Protein AF-A0A388L917-F1 (afdb_monomer)

Structure (mmCIF, N/CA/C/O backbone):
data_AF-A0A388L917-F1
#
_entry.id   AF-A0A388L917-F1
#
loop_
_atom_site.group_PDB
_atom_site.id
_atom_site.type_symbol
_atom_site.label_atom_id
_atom_site.label_alt_id
_atom_site.label_comp_id
_atom_site.label_asym_id
_atom_site.label_entity_id
_atom_site.label_seq_id
_atom_site.pdbx_PDB_ins_code
_atom_site.Cartn_x
_atom_site.Cartn_y
_atom_site.Cartn_z
_atom_site.occupancy
_atom_site.B_iso_or_equiv
_atom_site.auth_seq_id
_atom_site.auth_comp_id
_atom_site.auth_asym_id
_atom_site.auth_atom_id
_atom_site.pdbx_PDB_model_num
ATOM 1 N N . MET A 1 1 ? -6.551 47.423 39.377 1.00 44.72 1 MET A N 1
ATOM 2 C CA . MET A 1 1 ? -6.132 46.007 39.314 1.00 44.72 1 MET A CA 1
ATOM 3 C C . MET A 1 1 ? -6.059 45.593 37.849 1.00 44.72 1 MET A C 1
ATOM 5 O O . MET A 1 1 ? -7.082 45.248 37.281 1.00 44.72 1 MET A O 1
ATOM 9 N N . TYR A 1 2 ? -4.888 45.699 37.216 1.00 40.97 2 TYR A N 1
ATOM 10 C CA . TYR A 1 2 ? -4.678 45.216 35.847 1.00 40.97 2 TYR A CA 1
ATOM 11 C C . TYR A 1 2 ? -3.764 43.993 35.900 1.00 40.97 2 TYR A C 1
ATOM 13 O O . TYR A 1 2 ? -2.618 44.086 36.339 1.00 40.97 2 TYR A O 1
ATOM 21 N N . ASN A 1 3 ? -4.303 42.843 35.495 1.00 50.12 3 ASN A N 1
ATOM 22 C CA . ASN A 1 3 ? -3.578 41.581 35.400 1.00 50.12 3 ASN A CA 1
ATOM 23 C C . ASN A 1 3 ? -2.553 41.658 34.264 1.00 50.12 3 ASN A C 1
ATOM 25 O O . ASN A 1 3 ? -2.882 41.503 33.090 1.00 50.12 3 ASN A O 1
ATOM 29 N N . ARG A 1 4 ? -1.297 41.884 34.649 1.00 49.94 4 ARG A N 1
ATOM 30 C CA . ARG A 1 4 ? -0.101 41.775 33.814 1.00 49.94 4 ARG A CA 1
ATOM 31 C C . ARG A 1 4 ? 0.149 40.286 33.527 1.00 49.94 4 ARG A C 1
ATOM 33 O O . ARG A 1 4 ? 0.850 39.616 34.281 1.00 49.94 4 ARG A O 1
ATOM 40 N N . ARG A 1 5 ? -0.492 39.746 32.484 1.00 50.41 5 ARG A N 1
ATOM 41 C CA . ARG A 1 5 ? -0.212 38.393 31.981 1.00 50.41 5 ARG A CA 1
ATOM 42 C C . ARG A 1 5 ? 1.158 38.386 31.306 1.00 50.41 5 ARG A C 1
ATOM 44 O O . ARG A 1 5 ? 1.437 39.167 30.407 1.00 50.41 5 ARG A O 1
ATOM 51 N N . SER A 1 6 ? 2.005 37.528 31.854 1.00 53.34 6 SER A N 1
ATOM 52 C CA . SER A 1 6 ? 3.371 37.236 31.456 1.00 53.34 6 SER A CA 1
ATOM 53 C C . SER A 1 6 ? 3.366 36.444 30.148 1.00 53.34 6 SER A C 1
ATOM 55 O O . SER A 1 6 ? 3.161 35.232 30.170 1.00 53.34 6 SER A O 1
ATOM 57 N N . ASP A 1 7 ? 3.599 37.121 29.025 1.00 51.09 7 ASP A N 1
ATOM 58 C CA . ASP A 1 7 ? 3.909 36.490 27.741 1.00 51.09 7 ASP A CA 1
ATOM 59 C C . ASP A 1 7 ? 5.358 35.991 27.771 1.00 51.09 7 ASP A C 1
ATOM 61 O O . ASP A 1 7 ? 6.300 36.672 27.357 1.00 51.09 7 ASP A O 1
ATOM 65 N N . TYR A 1 8 ? 5.546 34.786 28.310 1.00 48.41 8 TYR A N 1
ATOM 66 C CA . TYR A 1 8 ? 6.802 34.053 28.2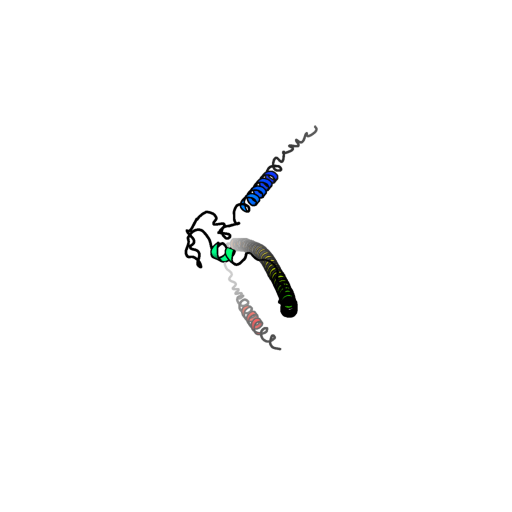01 1.00 48.41 8 TYR A CA 1
ATOM 67 C C . TYR A 1 8 ? 6.937 33.554 26.757 1.00 48.41 8 TYR A C 1
ATOM 69 O O . TYR A 1 8 ? 6.508 32.463 26.388 1.00 48.41 8 TYR A O 1
ATOM 77 N N . ARG A 1 9 ? 7.483 34.435 25.920 1.00 50.44 9 ARG A N 1
ATOM 78 C CA . ARG A 1 9 ? 7.854 34.210 24.525 1.00 50.44 9 ARG A CA 1
ATOM 79 C C . ARG A 1 9 ? 9.011 33.202 24.498 1.00 50.44 9 ARG A C 1
ATOM 81 O O . ARG A 1 9 ? 10.176 33.579 24.590 1.00 50.44 9 ARG A O 1
ATOM 88 N N . GLY A 1 10 ? 8.668 31.915 24.472 1.00 48.03 10 GLY A N 1
ATOM 89 C CA . GLY A 1 10 ? 9.613 30.813 24.322 1.00 48.03 10 GLY A CA 1
ATOM 90 C C . GLY A 1 10 ? 10.341 30.933 22.989 1.00 48.03 10 GLY A C 1
ATOM 91 O O . GLY A 1 10 ? 9.720 30.919 21.930 1.00 48.03 10 GLY A O 1
ATOM 92 N N . TYR A 1 11 ? 11.656 31.102 23.052 1.00 52.69 11 TYR A N 1
ATOM 93 C CA . TYR A 1 11 ? 12.523 31.089 21.887 1.00 52.69 11 TYR A CA 1
ATOM 94 C C . TYR A 1 11 ? 12.553 29.668 21.317 1.00 52.69 11 TYR A C 1
ATOM 96 O O . TYR A 1 11 ? 13.092 28.752 21.934 1.00 52.69 11 TYR A O 1
ATOM 104 N N . GLU A 1 12 ? 11.970 29.495 20.135 1.00 46.72 12 GLU A N 1
ATOM 105 C CA . GLU A 1 12 ? 12.119 28.319 19.280 1.00 46.72 12 GLU A CA 1
ATOM 106 C C . GLU A 1 12 ? 13.569 28.247 18.768 1.00 46.72 12 GLU A C 1
ATOM 108 O O . GLU A 1 12 ? 13.896 28.637 17.648 1.00 46.72 12 GLU A O 1
ATOM 113 N N . THR A 1 13 ? 14.485 27.766 19.606 1.00 53.22 13 THR A N 1
ATOM 114 C CA . THR A 1 13 ? 15.897 27.524 19.263 1.00 53.22 13 THR A CA 1
ATOM 115 C C . THR A 1 13 ? 16.087 26.216 18.483 1.00 53.22 13 THR A C 1
ATOM 117 O O . THR A 1 13 ? 16.979 25.436 18.798 1.00 53.22 13 THR A O 1
ATOM 120 N N . GLY A 1 14 ? 15.242 25.942 17.483 1.00 52.44 14 GLY A N 1
ATO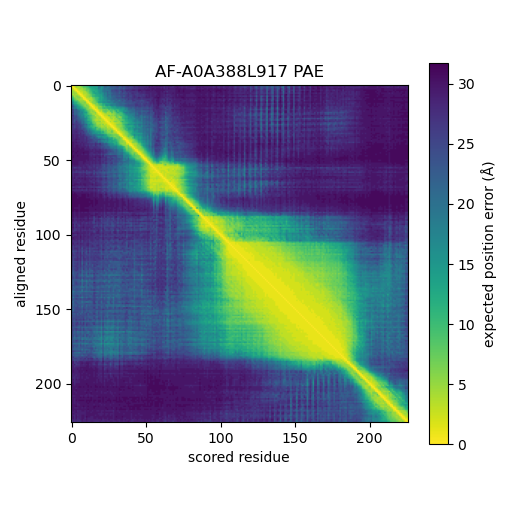M 121 C CA . GLY A 1 14 ? 15.209 24.646 16.786 1.00 52.44 14 GLY A CA 1
ATOM 122 C C . GLY A 1 14 ? 15.337 24.681 15.260 1.00 52.44 14 GLY A C 1
ATOM 123 O O . GLY A 1 14 ? 15.078 23.669 14.628 1.00 52.44 14 GLY A O 1
ATOM 124 N N . GLY A 1 15 ? 15.676 25.819 14.641 1.00 49.03 15 GLY A N 1
ATOM 125 C CA . GLY A 1 15 ? 15.498 25.990 13.185 1.00 49.03 15 GLY A CA 1
ATOM 126 C C . GLY A 1 15 ? 16.754 26.043 12.307 1.00 49.03 15 GLY A C 1
ATOM 127 O O . GLY A 1 15 ? 16.624 26.065 11.084 1.00 49.03 15 GLY A O 1
ATOM 128 N N . TRP A 1 16 ? 17.960 26.109 12.880 1.00 47.12 16 TRP A N 1
ATOM 129 C CA . TRP A 1 16 ? 19.173 26.435 12.106 1.00 47.12 16 TRP A CA 1
ATOM 130 C C . TRP A 1 16 ? 20.186 25.290 11.950 1.00 47.12 16 TRP A C 1
ATOM 132 O O . TRP A 1 16 ? 21.075 25.411 11.105 1.00 47.12 16 TRP A O 1
ATOM 142 N N . ASP A 1 17 ? 20.037 24.175 12.676 1.00 53.47 17 ASP A N 1
ATOM 143 C CA . ASP A 1 17 ? 20.958 23.027 12.573 1.00 53.47 17 ASP A CA 1
ATOM 144 C C . ASP A 1 17 ? 20.574 22.025 11.469 1.00 53.47 17 ASP A C 1
ATOM 146 O O . ASP A 1 17 ? 21.442 21.577 10.722 1.00 53.47 17 ASP A O 1
ATOM 150 N N . GLU A 1 18 ? 19.286 21.775 11.212 1.00 49.66 18 GLU A N 1
ATOM 151 C CA . GLU A 1 18 ? 18.883 20.792 10.184 1.00 49.66 18 GLU A CA 1
ATOM 152 C C . GLU A 1 18 ? 19.297 21.186 8.755 1.00 49.66 18 GLU A C 1
ATOM 154 O O . GLU A 1 18 ? 19.577 20.336 7.904 1.00 49.66 18 GLU A O 1
ATOM 159 N N . ARG A 1 19 ? 19.365 22.492 8.463 1.00 55.38 19 ARG A N 1
ATOM 160 C CA . ARG A 1 19 ? 19.814 22.983 7.151 1.00 55.38 19 ARG A CA 1
ATOM 161 C C . ARG A 1 19 ? 21.334 22.831 6.983 1.00 55.38 19 ARG A C 1
ATOM 163 O O . ARG A 1 19 ? 21.809 22.718 5.853 1.00 55.38 19 ARG A O 1
ATOM 170 N N . ARG A 1 20 ? 22.092 22.805 8.086 1.00 57.47 20 ARG A N 1
ATOM 171 C CA . ARG A 1 20 ? 23.546 22.601 8.093 1.00 57.47 20 ARG A CA 1
ATOM 172 C C . ARG A 1 20 ? 23.903 21.123 7.928 1.00 57.47 20 ARG A C 1
ATOM 174 O O . ARG A 1 20 ? 24.842 20.828 7.188 1.00 57.47 20 ARG A O 1
ATOM 181 N N . ASP A 1 21 ? 23.130 20.221 8.524 1.00 56.25 21 ASP A N 1
ATOM 182 C CA . ASP A 1 21 ? 23.372 18.780 8.408 1.00 56.25 21 ASP A CA 1
ATOM 183 C C . ASP A 1 21 ? 23.047 18.241 7.006 1.00 56.25 21 ASP A C 1
ATOM 185 O O . ASP A 1 21 ? 23.878 17.541 6.423 1.00 56.25 21 ASP A O 1
ATOM 189 N N . ARG A 1 22 ? 21.959 18.701 6.365 1.00 58.50 22 ARG A N 1
ATOM 190 C CA . ARG A 1 22 ? 21.661 18.347 4.956 1.00 58.50 22 ARG A CA 1
ATOM 191 C C . ARG A 1 22 ? 22.770 18.743 3.977 1.00 58.50 22 ARG A C 1
ATOM 193 O O . ARG A 1 22 ? 23.082 17.995 3.058 1.00 58.50 22 ARG A O 1
ATOM 200 N N . ALA A 1 23 ? 23.391 19.908 4.168 1.00 59.53 23 ALA A N 1
ATOM 201 C CA . ALA A 1 23 ? 24.488 20.362 3.308 1.00 59.53 23 ALA A CA 1
ATOM 202 C C . ALA A 1 23 ? 25.792 19.571 3.535 1.00 59.53 23 ALA A C 1
ATOM 204 O O . ALA A 1 23 ? 26.668 19.546 2.666 1.00 59.53 23 ALA A O 1
ATOM 205 N N . ARG A 1 24 ? 25.946 18.947 4.711 1.00 58.88 24 ARG A N 1
ATOM 206 C CA . ARG A 1 24 ? 27.105 18.118 5.052 1.00 58.88 24 ARG A CA 1
ATOM 207 C C . ARG A 1 24 ? 26.981 16.712 4.467 1.00 58.88 24 ARG A C 1
ATOM 209 O O . ARG A 1 24 ? 27.994 16.175 4.022 1.00 58.88 24 ARG A O 1
ATOM 216 N N . GLU A 1 25 ? 25.769 16.164 4.421 1.00 56.94 25 GLU A N 1
ATOM 217 C CA . GLU A 1 25 ? 25.470 14.884 3.765 1.00 56.94 25 GLU A CA 1
ATOM 218 C C . GLU A 1 25 ? 25.574 14.991 2.235 1.00 56.94 25 GLU A C 1
ATOM 220 O O . GLU A 1 25 ? 26.313 14.216 1.635 1.00 56.94 25 GLU A O 1
ATOM 225 N N . ASP A 1 26 ? 25.024 16.048 1.621 1.00 57.78 26 ASP A N 1
ATOM 226 C CA . ASP A 1 26 ? 25.105 16.274 0.161 1.00 57.78 26 ASP A CA 1
ATOM 227 C C . ASP A 1 26 ? 26.561 16.420 -0.350 1.00 57.78 26 ASP A C 1
ATOM 229 O O . ASP A 1 26 ? 26.895 16.062 -1.480 1.00 57.78 26 ASP A O 1
ATOM 233 N N . ARG A 1 27 ? 27.489 16.899 0.500 1.00 58.09 27 ARG A N 1
ATOM 234 C CA . ARG A 1 27 ? 28.936 16.907 0.188 1.00 58.09 27 ARG A CA 1
ATOM 235 C C . ARG A 1 27 ? 29.616 15.552 0.364 1.00 58.09 27 ARG A C 1
ATOM 237 O O . ARG A 1 27 ? 30.660 15.336 -0.253 1.00 58.09 27 ARG A O 1
ATOM 244 N N . ARG A 1 28 ? 29.113 14.692 1.251 1.00 59.56 28 ARG A N 1
ATOM 245 C CA . ARG A 1 28 ? 29.709 13.377 1.514 1.00 59.56 28 ARG A CA 1
ATOM 246 C C . ARG A 1 28 ? 29.404 12.419 0.364 1.00 59.56 28 ARG A C 1
ATOM 248 O O . ARG A 1 28 ? 30.318 11.713 -0.051 1.00 59.56 28 ARG A O 1
ATOM 255 N N . ASP A 1 29 ? 28.209 12.511 -0.214 1.00 57.28 29 ASP A N 1
ATOM 256 C CA . ASP A 1 29 ? 27.811 11.682 -1.355 1.00 57.28 29 ASP A CA 1
ATOM 257 C C . ASP A 1 29 ? 28.546 12.078 -2.644 1.00 57.28 29 ASP A C 1
ATOM 259 O O . ASP A 1 29 ? 29.068 11.211 -3.339 1.00 57.28 29 ASP A O 1
ATOM 263 N N . ARG A 1 30 ? 28.767 13.378 -2.907 1.00 56.72 30 ARG A N 1
ATOM 264 C CA . ARG A 1 30 ? 29.568 13.800 -4.080 1.00 56.72 30 ARG A CA 1
ATOM 265 C C . ARG A 1 30 ? 31.038 13.374 -4.038 1.00 56.72 30 ARG A C 1
ATOM 267 O O . ARG A 1 30 ? 31.662 13.274 -5.084 1.00 56.72 30 ARG A O 1
ATOM 274 N N . ARG A 1 31 ? 31.617 13.134 -2.855 1.00 53.81 31 ARG A N 1
ATOM 275 C CA . ARG A 1 31 ? 33.012 12.661 -2.736 1.00 53.81 31 ARG A CA 1
ATOM 276 C C . ARG A 1 31 ? 33.164 11.146 -2.868 1.00 53.81 31 ARG A C 1
ATOM 278 O O . ARG A 1 31 ? 34.299 10.684 -2.962 1.00 53.81 31 ARG A O 1
ATOM 285 N N . GLY A 1 32 ? 32.067 10.389 -2.833 1.00 54.50 32 GLY A N 1
ATOM 286 C CA . GLY A 1 32 ? 32.089 8.931 -2.951 1.00 54.50 32 GLY A CA 1
ATOM 287 C C . GLY A 1 32 ? 32.271 8.435 -4.387 1.00 54.50 32 GLY A C 1
ATOM 288 O O . GLY A 1 32 ? 32.936 7.422 -4.583 1.00 54.50 32 GLY A O 1
ATOM 289 N N . ASP A 1 33 ? 31.751 9.170 -5.373 1.00 51.81 33 ASP A N 1
ATOM 290 C CA . ASP A 1 33 ? 31.689 8.711 -6.770 1.00 51.81 33 ASP A CA 1
ATOM 291 C C . ASP A 1 33 ? 32.954 8.995 -7.600 1.00 51.81 33 ASP A C 1
ATOM 293 O O . ASP A 1 33 ? 33.256 8.267 -8.537 1.00 51.81 33 ASP A O 1
ATOM 297 N N . GLU A 1 34 ? 33.776 9.989 -7.248 1.00 50.47 34 GLU A N 1
ATOM 298 C CA . GLU A 1 34 ? 34.970 10.317 -8.054 1.00 50.47 34 GLU A CA 1
ATOM 299 C C . GLU A 1 34 ? 36.178 9.391 -7.795 1.00 50.47 34 GLU A C 1
ATOM 301 O O . GLU A 1 34 ? 37.199 9.501 -8.473 1.00 50.47 34 GLU A O 1
ATOM 306 N N . ARG A 1 35 ? 36.106 8.471 -6.816 1.00 50.78 35 ARG A N 1
ATOM 307 C CA . ARG A 1 35 ? 37.236 7.588 -6.442 1.00 50.78 35 ARG A CA 1
ATOM 308 C C . ARG A 1 35 ? 37.103 6.141 -6.924 1.00 50.78 35 ARG A C 1
ATOM 310 O O . ARG A 1 35 ? 37.992 5.336 -6.653 1.00 50.78 35 ARG A O 1
ATOM 317 N N . MET A 1 36 ? 36.030 5.788 -7.622 1.00 53.19 36 MET A N 1
ATOM 318 C CA . MET A 1 36 ? 35.794 4.418 -8.079 1.00 53.19 36 MET A CA 1
ATOM 319 C C . MET A 1 36 ? 35.413 4.407 -9.558 1.00 53.19 36 MET A C 1
ATOM 321 O O . MET A 1 36 ? 34.253 4.574 -9.909 1.00 53.19 36 MET A O 1
ATOM 325 N N . GLY A 1 37 ? 36.404 4.128 -10.408 1.00 51.62 37 GLY A N 1
ATOM 326 C CA . GLY A 1 37 ? 36.148 3.486 -11.697 1.00 51.62 37 GLY A CA 1
ATOM 327 C C . GLY A 1 37 ? 36.524 4.282 -12.938 1.00 51.62 37 GLY A C 1
ATOM 328 O O . GLY A 1 37 ? 35.654 4.5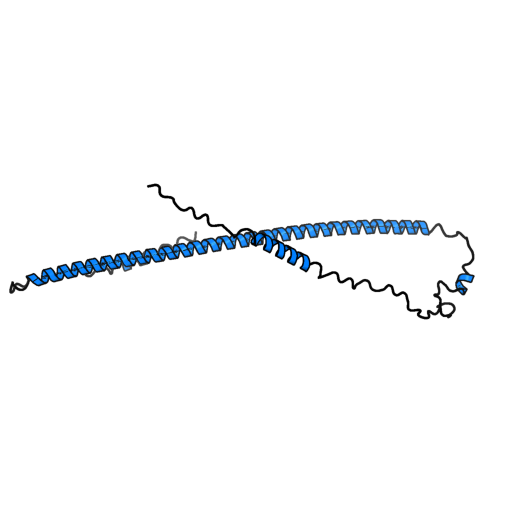73 -13.743 1.00 51.62 37 GLY A O 1
ATOM 329 N N . TRP A 1 38 ? 37.820 4.516 -13.148 1.00 42.16 38 TRP A N 1
ATOM 330 C CA . TRP A 1 38 ? 38.431 4.476 -14.483 1.00 42.16 38 TRP A CA 1
ATOM 331 C C . TRP A 1 38 ? 39.743 3.697 -14.356 1.00 42.16 38 TRP A C 1
ATOM 333 O O . TRP A 1 38 ? 40.802 4.246 -14.061 1.00 42.16 38 TRP A O 1
ATOM 343 N N . SER A 1 39 ? 39.632 2.373 -14.474 1.00 46.47 39 SER A N 1
ATOM 344 C CA . SER A 1 39 ? 40.773 1.500 -14.738 1.00 46.47 39 SER A CA 1
ATOM 345 C C . SER A 1 39 ? 41.233 1.767 -16.169 1.00 46.47 39 SER A C 1
ATOM 347 O O . SER A 1 39 ? 40.643 1.265 -17.118 1.00 46.47 39 SER A O 1
ATOM 349 N N . ASP A 1 40 ? 42.270 2.589 -16.294 1.00 47.72 40 ASP A N 1
ATOM 350 C CA . ASP A 1 40 ? 42.969 2.939 -17.538 1.00 47.72 40 ASP A CA 1
ATOM 351 C C . ASP A 1 40 ? 44.022 1.867 -17.926 1.00 47.72 40 ASP A C 1
ATOM 353 O O . ASP A 1 40 ? 44.969 2.125 -18.662 1.00 47.72 40 ASP A O 1
ATOM 357 N N . ASP A 1 41 ? 43.882 0.629 -17.438 1.00 50.53 41 ASP A N 1
ATOM 358 C CA . ASP A 1 41 ? 44.863 -0.456 -17.615 1.00 50.53 41 ASP A CA 1
ATOM 359 C C . ASP A 1 41 ? 44.700 -1.248 -18.930 1.00 50.53 41 ASP A C 1
ATOM 361 O O . ASP A 1 41 ? 45.069 -2.419 -19.006 1.00 50.53 41 ASP A O 1
ATOM 365 N N . GLU A 1 42 ? 44.179 -0.632 -19.997 1.00 50.78 42 GLU A N 1
ATOM 366 C CA . GLU A 1 42 ? 43.972 -1.330 -21.279 1.00 50.78 42 GLU A CA 1
ATOM 367 C C . GLU A 1 42 ? 44.531 -0.612 -22.515 1.00 50.78 42 GLU A C 1
ATOM 369 O O . GLU A 1 42 ? 44.105 -0.858 -23.640 1.00 50.78 42 GLU A O 1
ATOM 374 N N . GLN A 1 43 ? 45.559 0.224 -22.338 1.00 58.75 43 GLN A N 1
ATOM 375 C CA . GLN A 1 43 ? 46.431 0.669 -23.436 1.00 58.75 43 GLN A CA 1
ATOM 376 C C . GLN A 1 43 ? 47.910 0.522 -23.064 1.00 58.75 43 GLN A C 1
ATOM 378 O O . GLN A 1 43 ? 48.685 1.475 -22.972 1.00 58.75 43 GLN A O 1
ATOM 383 N N . GLY A 1 44 ? 48.325 -0.729 -22.876 1.00 47.19 44 GLY A N 1
ATOM 384 C CA . GLY A 1 44 ? 49.735 -1.086 -22.880 1.00 47.19 44 GLY A CA 1
ATOM 385 C C . GLY A 1 44 ? 50.396 -0.763 -24.226 1.00 47.19 44 GLY A C 1
ATOM 386 O O . GLY A 1 44 ? 49.874 -1.101 -25.286 1.00 47.19 44 GLY A O 1
ATOM 387 N N . GLY A 1 45 ? 51.608 -0.195 -24.174 1.00 50.53 45 GLY A N 1
ATOM 388 C CA . GLY A 1 45 ? 52.625 -0.553 -25.167 1.00 50.53 45 GLY A CA 1
ATOM 389 C C . GLY A 1 45 ? 53.344 0.547 -25.950 1.00 50.53 45 GLY A C 1
ATOM 390 O O . GLY A 1 45 ? 53.730 0.285 -27.085 1.00 50.53 45 GLY A O 1
ATOM 391 N N . ARG A 1 46 ? 53.661 1.720 -25.381 1.00 48.81 46 ARG A N 1
ATOM 392 C CA . ARG A 1 46 ? 54.793 2.524 -25.908 1.00 48.81 46 ARG A CA 1
ATOM 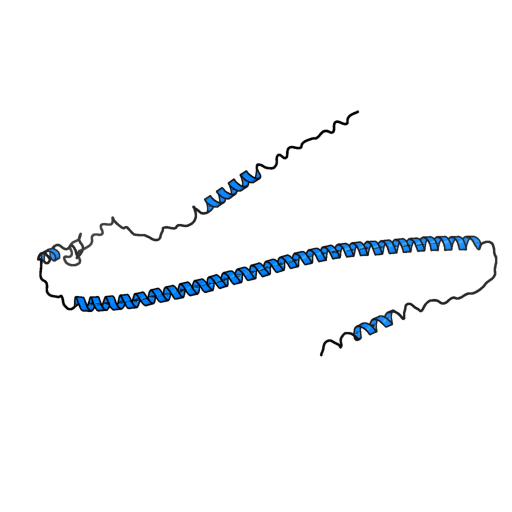393 C C . ARG A 1 46 ? 56.119 1.928 -25.437 1.00 48.81 46 ARG A C 1
ATOM 395 O O . ARG A 1 46 ? 56.779 2.437 -24.539 1.00 48.81 46 ARG A O 1
ATOM 402 N N . ASN A 1 47 ? 56.489 0.809 -26.048 1.00 51.34 47 ASN A N 1
ATOM 403 C CA . ASN A 1 47 ? 57.756 0.125 -25.829 1.00 51.34 47 ASN A CA 1
ATOM 404 C C . ASN A 1 47 ? 58.864 0.796 -26.666 1.00 51.34 47 ASN A C 1
ATOM 406 O O . ASN A 1 47 ? 59.277 0.280 -27.701 1.00 51.34 47 ASN A O 1
ATOM 410 N N . HIS A 1 48 ? 59.327 1.971 -26.231 1.00 54.81 48 HIS A N 1
ATOM 411 C CA . HIS A 1 48 ? 60.597 2.547 -26.679 1.00 54.81 48 HIS A CA 1
ATOM 412 C C . HIS A 1 48 ? 61.661 2.271 -25.617 1.00 54.81 48 HIS A C 1
ATOM 414 O O . HIS A 1 48 ? 61.604 2.833 -24.528 1.00 54.81 48 HIS A O 1
ATOM 420 N N . GLY A 1 49 ? 62.646 1.429 -25.941 1.00 55.50 49 GLY A N 1
ATOM 421 C CA . GLY A 1 49 ? 63.878 1.356 -25.147 1.00 55.50 49 GLY A CA 1
ATOM 422 C C . GLY A 1 49 ? 64.606 0.016 -25.115 1.00 55.50 49 GLY A C 1
ATOM 423 O O . GLY A 1 49 ? 65.720 -0.047 -24.612 1.00 55.50 49 GLY A O 1
ATOM 424 N N . GLY A 1 50 ? 64.037 -1.060 -25.658 1.00 51.00 50 GLY A N 1
ATOM 425 C CA . GLY A 1 50 ? 64.758 -2.323 -25.806 1.00 51.00 50 GLY A CA 1
ATOM 426 C C . GLY A 1 50 ? 65.420 -2.403 -27.173 1.00 51.00 50 GLY A C 1
ATOM 427 O O . GLY A 1 50 ? 64.768 -2.845 -28.116 1.00 51.00 50 GLY A O 1
ATOM 428 N N . VAL A 1 51 ? 66.693 -2.012 -27.286 1.00 58.69 51 VAL A N 1
ATOM 429 C CA . VAL A 1 51 ? 67.543 -2.278 -28.463 1.00 58.69 51 VAL A CA 1
ATOM 430 C C . VAL A 1 51 ? 67.750 -3.791 -28.569 1.00 58.69 51 VAL A C 1
ATOM 432 O O . VAL A 1 51 ? 68.787 -4.342 -28.207 1.00 58.69 51 VAL A O 1
ATOM 435 N N . ARG A 1 52 ? 66.714 -4.506 -29.011 1.00 56.44 52 ARG A N 1
ATOM 436 C CA . ARG A 1 52 ? 66.843 -5.890 -29.448 1.00 56.44 52 ARG A CA 1
ATOM 437 C C . ARG A 1 52 ? 67.680 -5.811 -30.711 1.00 56.44 52 ARG A C 1
ATOM 439 O O . ARG A 1 52 ? 67.307 -5.105 -31.643 1.00 56.44 52 ARG A O 1
ATOM 446 N N . GLN A 1 53 ? 68.827 -6.475 -30.697 1.00 66.50 53 GLN A N 1
ATOM 447 C CA . GLN A 1 53 ? 69.741 -6.597 -31.829 1.00 66.50 53 GLN A CA 1
ATOM 448 C C . GLN A 1 53 ? 68.986 -7.266 -32.989 1.00 66.50 53 GLN A C 1
ATOM 450 O O . GLN A 1 53 ? 68.990 -8.486 -33.137 1.00 66.50 53 GLN A O 1
ATOM 455 N N . ILE A 1 54 ? 68.243 -6.471 -33.758 1.00 75.94 54 ILE A N 1
ATOM 456 C CA . ILE A 1 54 ? 67.470 -6.937 -34.901 1.00 75.94 54 ILE A CA 1
ATOM 457 C C . ILE A 1 54 ? 68.457 -7.203 -36.024 1.00 75.94 54 ILE A C 1
ATOM 459 O O . ILE A 1 54 ? 69.227 -6.326 -36.420 1.00 75.94 54 ILE A O 1
ATOM 463 N N . LYS A 1 55 ? 68.444 -8.449 -36.492 1.00 83.06 55 LYS A N 1
ATOM 464 C CA . LYS A 1 55 ? 69.221 -8.904 -37.636 1.00 83.06 55 LYS A CA 1
ATOM 465 C C . LYS A 1 55 ? 68.441 -8.582 -38.901 1.00 83.06 55 LYS A C 1
ATOM 467 O O . LYS A 1 55 ? 67.291 -8.999 -39.037 1.00 83.06 55 LYS A O 1
ATOM 472 N N . CYS A 1 56 ? 69.062 -7.881 -39.836 1.00 80.38 56 CYS A N 1
ATOM 473 C CA . CYS A 1 56 ? 68.483 -7.660 -41.145 1.00 80.38 56 CYS A CA 1
ATOM 474 C C . CYS A 1 56 ? 68.279 -9.007 -41.849 1.00 80.38 56 CYS A C 1
ATOM 476 O O . CYS A 1 56 ? 69.217 -9.787 -42.012 1.00 80.38 56 CYS A O 1
ATOM 478 N N . TYR A 1 57 ? 67.052 -9.274 -42.292 1.00 82.94 57 TYR A N 1
ATOM 479 C CA . TYR A 1 57 ? 66.693 -10.533 -42.952 1.00 82.94 57 TYR A CA 1
ATOM 480 C C . TYR A 1 57 ? 67.295 -10.694 -44.355 1.00 82.94 57 TYR A C 1
ATOM 482 O O . TYR A 1 57 ? 67.169 -11.763 -44.942 1.00 82.94 57 TYR A O 1
ATOM 490 N N . GLU A 1 58 ? 67.935 -9.654 -44.897 1.00 80.94 58 GLU A N 1
ATOM 491 C CA . GLU A 1 58 ? 68.471 -9.660 -46.260 1.00 80.94 58 GLU A CA 1
ATOM 492 C C . GLU A 1 58 ? 70.001 -9.696 -46.316 1.00 80.94 58 GLU A C 1
ATOM 494 O O . GLU A 1 58 ? 70.560 -10.474 -47.084 1.00 80.94 58 GLU A O 1
ATOM 499 N N . CYS A 1 59 ? 70.699 -8.918 -45.482 1.00 82.94 59 CYS A N 1
ATOM 500 C CA . CYS A 1 59 ? 72.166 -8.973 -45.402 1.00 82.94 59 CYS A CA 1
ATOM 501 C C . CYS A 1 59 ? 72.693 -9.759 -44.194 1.00 82.94 59 CYS A C 1
ATOM 503 O O . CYS A 1 59 ? 73.856 -10.152 -44.190 1.00 82.94 59 CYS A O 1
ATOM 505 N N . GLY A 1 60 ? 71.859 -10.002 -43.178 1.00 83.56 60 GLY A N 1
ATOM 506 C CA . GLY A 1 60 ? 72.254 -10.706 -41.962 1.00 83.56 60 GLY A CA 1
ATOM 507 C C . GLY A 1 60 ? 73.052 -9.872 -40.952 1.00 83.56 60 GLY A C 1
ATOM 508 O O . GLY A 1 60 ? 73.521 -10.440 -39.969 1.00 83.56 60 GLY A O 1
ATOM 509 N N . GLU A 1 61 ? 73.219 -8.566 -41.150 1.00 81.31 61 GLU A N 1
ATOM 510 C CA . GLU A 1 61 ? 73.896 -7.680 -40.190 1.00 81.31 61 GLU A CA 1
ATOM 511 C C . GLU A 1 61 ? 72.927 -7.201 -39.099 1.00 81.31 61 GLU A C 1
ATOM 513 O O . GLU A 1 61 ? 71.717 -7.123 -39.318 1.00 81.31 61 GLU A O 1
ATOM 518 N N . PHE A 1 62 ? 73.441 -6.907 -37.903 1.00 81.62 62 PHE A N 1
ATOM 519 C CA . PHE A 1 62 ? 72.629 -6.465 -36.766 1.00 81.62 62 PHE A CA 1
ATOM 520 C C . PHE A 1 62 ? 72.564 -4.936 -36.696 1.00 81.62 62 PHE A C 1
ATOM 522 O O . PHE A 1 62 ? 73.560 -4.261 -36.940 1.00 81.62 62 PHE A O 1
ATOM 529 N N . GLY A 1 63 ? 71.400 -4.397 -36.328 1.00 81.88 63 GLY A N 1
ATOM 530 C CA . GLY A 1 63 ? 71.208 -2.966 -36.065 1.00 81.88 63 GLY A CA 1
ATOM 531 C C . GLY A 1 63 ? 70.246 -2.243 -37.009 1.00 81.88 63 GLY A C 1
ATOM 532 O O . GLY A 1 63 ? 69.953 -1.081 -36.760 1.00 81.88 63 GLY A O 1
ATOM 533 N N . HIS A 1 64 ? 69.720 -2.907 -38.044 1.00 80.56 64 HIS A N 1
ATOM 534 C CA . HIS A 1 64 ? 68.717 -2.342 -38.955 1.00 80.56 64 HIS A CA 1
ATOM 535 C C . HIS A 1 64 ? 67.719 -3.408 -39.439 1.00 80.56 64 HIS A C 1
ATOM 537 O O . HIS A 1 64 ? 68.035 -4.600 -39.505 1.00 80.56 64 HIS A O 1
ATOM 543 N N . TYR A 1 65 ? 66.502 -2.987 -39.790 1.00 81.81 65 TYR A N 1
ATOM 544 C CA . TYR A 1 65 ? 65.502 -3.849 -40.433 1.00 81.81 65 TYR A CA 1
ATOM 545 C C . TYR A 1 65 ? 65.734 -3.938 -41.948 1.00 81.81 65 TYR A C 1
ATOM 547 O O . TYR A 1 65 ? 66.436 -3.118 -42.532 1.00 81.81 65 TYR A O 1
ATOM 555 N N . LYS A 1 66 ? 65.090 -4.910 -42.612 1.00 78.69 66 LYS A N 1
ATOM 556 C CA . LYS A 1 66 ? 65.145 -5.086 -44.078 1.00 78.69 66 LYS A CA 1
ATOM 557 C C . LYS A 1 66 ? 64.879 -3.776 -44.839 1.00 78.69 66 LYS A C 1
ATOM 559 O O . LYS A 1 66 ? 65.563 -3.490 -45.809 1.00 78.69 66 LYS A O 1
ATOM 564 N N . SER A 1 67 ? 63.932 -2.964 -44.370 1.00 75.12 67 SER A N 1
ATOM 565 C CA . SER A 1 67 ? 63.560 -1.671 -44.966 1.00 75.12 67 SER A CA 1
ATOM 566 C C . SER A 1 67 ? 64.676 -0.625 -44.961 1.00 75.12 67 SER A C 1
ATOM 568 O O . SER A 1 67 ? 64.695 0.243 -45.825 1.00 75.12 67 SER A O 1
ATOM 570 N N . GLU A 1 68 ? 65.604 -0.716 -44.015 1.00 71.69 68 GLU A N 1
ATOM 571 C CA . GLU A 1 68 ? 66.713 0.226 -43.826 1.00 71.69 68 GLU A CA 1
ATOM 572 C C . GLU A 1 68 ? 68.053 -0.414 -44.210 1.00 71.69 68 GLU A C 1
ATOM 574 O O . GLU A 1 68 ? 69.122 0.050 -43.820 1.00 71.69 68 GLU A O 1
ATOM 579 N N . CYS A 1 69 ? 68.014 -1.522 -44.957 1.00 79.81 69 CYS A N 1
ATOM 580 C CA . CYS A 1 69 ? 69.224 -2.211 -45.355 1.00 79.81 69 CYS A CA 1
ATOM 581 C C . CYS A 1 69 ? 69.979 -1.396 -46.415 1.00 79.81 69 CYS A C 1
ATOM 583 O O . CYS A 1 69 ? 69.461 -1.203 -47.521 1.00 79.81 69 CYS A O 1
ATOM 585 N N . PRO A 1 70 ? 71.237 -0.996 -46.160 1.00 76.81 70 PRO A N 1
ATOM 586 C CA . PRO A 1 70 ? 72.005 -0.193 -47.109 1.00 76.81 70 PRO A CA 1
ATOM 587 C C . PRO A 1 70 ? 72.258 -0.932 -48.434 1.00 76.81 70 PRO A C 1
ATOM 589 O O . PRO A 1 70 ? 72.421 -0.300 -49.476 1.00 76.81 70 PRO A O 1
ATOM 592 N N . ARG A 1 71 ? 72.213 -2.276 -48.437 1.00 72.88 71 ARG A N 1
ATOM 593 C CA . ARG A 1 71 ? 72.300 -3.086 -49.668 1.00 72.88 71 ARG A CA 1
ATOM 594 C C . ARG A 1 71 ? 71.061 -2.990 -50.556 1.00 72.88 71 ARG A C 1
ATOM 596 O O . ARG A 1 71 ? 71.190 -3.078 -51.774 1.00 72.88 71 ARG A O 1
ATOM 603 N N . LEU A 1 72 ? 69.883 -2.804 -49.965 1.00 66.75 72 LEU A N 1
ATOM 604 C CA . LEU A 1 72 ? 68.644 -2.548 -50.700 1.00 66.75 72 LEU A CA 1
ATOM 605 C C . LEU A 1 72 ? 68.573 -1.091 -51.145 1.00 66.75 72 LEU A C 1
ATOM 607 O O . LEU A 1 72 ? 68.199 -0.803 -52.279 1.00 66.75 72 LEU A O 1
ATOM 611 N N . GLN A 1 73 ? 69.003 -0.174 -50.281 1.00 60.41 73 GLN A N 1
ATOM 612 C CA . GLN A 1 73 ? 68.979 1.254 -50.575 1.00 60.41 73 GLN A CA 1
ATOM 613 C C . GLN A 1 73 ? 69.946 1.630 -51.712 1.00 60.41 73 GLN A C 1
ATOM 615 O O . GLN A 1 73 ? 69.645 2.528 -52.492 1.00 60.41 73 GLN A O 1
ATOM 620 N N . GLY A 1 74 ? 71.023 0.857 -51.912 1.00 54.81 74 GLY A N 1
ATOM 621 C CA . GLY A 1 74 ? 71.899 0.950 -53.087 1.00 54.81 74 GLY A CA 1
ATOM 622 C C . GLY A 1 74 ? 71.270 0.525 -54.428 1.00 54.81 74 GLY A C 1
ATOM 623 O O . GLY A 1 74 ? 71.828 0.846 -55.473 1.00 54.81 74 GLY A O 1
ATOM 624 N N . ARG A 1 75 ? 70.112 -0.159 -54.437 1.00 53.72 75 ARG A N 1
ATOM 625 C CA . ARG A 1 75 ? 69.311 -0.419 -55.658 1.00 53.72 75 ARG A CA 1
ATOM 626 C C . ARG A 1 75 ? 68.134 0.537 -55.838 1.00 53.72 75 ARG A C 1
ATOM 628 O O . ARG A 1 75 ? 67.550 0.568 -56.915 1.00 53.72 75 ARG A O 1
ATOM 635 N N . ILE A 1 76 ? 67.772 1.284 -54.800 1.00 56.00 76 ILE A N 1
ATOM 636 C CA . ILE A 1 76 ? 66.572 2.136 -54.759 1.00 56.00 76 ILE A CA 1
ATOM 637 C C . ILE A 1 76 ? 67.004 3.615 -54.712 1.00 56.00 76 ILE A C 1
ATOM 639 O O . ILE A 1 76 ? 66.355 4.478 -54.135 1.00 56.00 76 ILE A O 1
ATOM 643 N N . GLY A 1 77 ? 68.150 3.914 -55.326 1.00 52.34 77 GLY A N 1
ATOM 644 C CA . GLY A 1 77 ? 68.596 5.262 -55.651 1.00 52.34 77 GLY A CA 1
ATOM 645 C C . GLY A 1 77 ? 68.481 5.475 -57.155 1.00 52.34 77 GLY A C 1
ATOM 646 O O . GLY A 1 77 ? 69.449 5.270 -57.878 1.00 52.34 77 GLY A O 1
ATOM 647 N N . GLY A 1 78 ? 67.299 5.840 -57.645 1.00 48.53 78 GLY A N 1
ATOM 648 C CA . GLY A 1 78 ? 67.095 6.104 -59.069 1.00 48.53 78 GLY A CA 1
ATOM 649 C C . GLY A 1 78 ? 65.642 6.431 -59.362 1.00 48.53 78 GLY A C 1
ATOM 650 O O . GLY A 1 78 ? 64.785 5.558 -59.303 1.00 48.53 78 GLY A O 1
ATOM 651 N N . GLY A 1 79 ? 65.364 7.709 -59.596 1.00 43.38 79 GLY A N 1
ATOM 652 C CA . GLY A 1 79 ? 64.014 8.222 -59.774 1.00 43.38 79 GLY A CA 1
ATOM 653 C C . GLY A 1 79 ? 63.310 7.767 -61.052 1.00 43.38 79 GLY A C 1
ATOM 654 O O . GLY A 1 79 ? 63.919 7.238 -61.972 1.00 43.38 79 GLY A O 1
ATOM 655 N N . GLY A 1 80 ? 62.013 8.082 -61.084 1.00 49.22 80 GLY A N 1
ATOM 656 C CA . GLY A 1 80 ? 61.258 8.437 -62.287 1.00 49.22 80 GLY A CA 1
ATOM 657 C C . GLY A 1 80 ? 61.097 7.362 -63.364 1.00 49.22 80 GLY A C 1
ATOM 658 O O . GLY A 1 80 ? 61.975 7.153 -64.190 1.00 49.22 80 GLY A O 1
ATOM 659 N N . GLY A 1 81 ? 59.897 6.790 -63.457 1.00 41.56 81 GLY A N 1
ATOM 660 C CA . GLY A 1 81 ? 59.501 5.992 -64.617 1.00 41.56 81 GLY A CA 1
ATOM 661 C C . GLY A 1 81 ? 58.042 5.574 -64.549 1.00 41.56 81 GLY A C 1
ATOM 662 O O . GLY A 1 81 ? 57.729 4.493 -64.064 1.00 41.56 81 GLY A O 1
ATOM 663 N N . GLY A 1 82 ? 57.145 6.445 -65.014 1.00 48.31 82 GLY A N 1
ATOM 664 C CA . GLY A 1 82 ? 55.744 6.106 -65.236 1.00 48.31 82 GLY A CA 1
ATOM 665 C C . GLY A 1 82 ? 55.603 4.954 -66.233 1.00 48.31 82 GLY A C 1
ATOM 666 O O . GLY A 1 82 ? 56.049 5.058 -67.370 1.00 48.31 82 GLY A O 1
ATOM 667 N N . SER A 1 83 ? 54.977 3.863 -65.796 1.00 45.28 83 SER A N 1
ATOM 668 C CA . SER A 1 83 ? 54.438 2.796 -66.646 1.00 45.28 83 SER A CA 1
ATOM 669 C C . SER A 1 83 ? 53.512 1.923 -65.788 1.00 45.28 83 SER A C 1
ATOM 671 O O . SER A 1 83 ? 53.977 1.041 -65.072 1.00 45.28 83 SER A O 1
ATOM 673 N N . GLY A 1 84 ? 52.207 2.226 -65.772 1.00 46.03 84 GLY A N 1
ATOM 674 C CA . GLY A 1 84 ? 51.226 1.450 -64.989 1.00 46.03 84 GLY A CA 1
ATOM 675 C C . GLY A 1 84 ? 49.834 2.067 -64.782 1.00 46.03 84 GLY A C 1
ATOM 676 O O . GLY A 1 84 ? 48.982 1.449 -64.150 1.00 46.03 84 GLY A O 1
ATOM 677 N N . VAL A 1 85 ? 49.557 3.263 -65.305 1.00 51.84 85 VAL A N 1
ATOM 678 C CA . VAL A 1 85 ? 48.245 3.925 -65.175 1.00 51.84 85 VAL A CA 1
ATOM 679 C C . VAL A 1 85 ? 47.259 3.457 -66.250 1.00 51.84 85 VAL A C 1
ATOM 681 O O . VAL A 1 85 ? 46.986 4.188 -67.191 1.00 51.84 85 VAL A O 1
ATOM 684 N N . THR A 1 86 ? 46.706 2.253 -66.084 1.00 52.53 86 THR A N 1
ATOM 685 C CA . THR A 1 86 ? 45.346 1.908 -66.569 1.00 52.53 86 THR A CA 1
ATOM 686 C C . THR A 1 86 ? 44.624 0.857 -65.713 1.00 52.53 86 THR A C 1
ATOM 688 O O . THR A 1 86 ? 43.407 0.788 -65.799 1.00 52.53 86 THR A O 1
ATOM 691 N N . LEU A 1 87 ? 45.301 0.104 -64.830 1.00 52.00 87 LEU A N 1
ATOM 692 C CA . LEU A 1 87 ? 44.629 -0.847 -63.918 1.00 52.00 87 LEU A CA 1
ATOM 693 C C . LEU A 1 87 ? 44.285 -0.263 -62.532 1.00 52.00 87 LEU A C 1
ATOM 695 O O . LEU A 1 87 ? 43.428 -0.805 -61.842 1.00 52.00 87 LEU A O 1
ATOM 699 N N . SER A 1 88 ? 44.892 0.855 -62.118 1.00 63.62 88 SER A N 1
ATOM 700 C CA . SER A 1 88 ? 44.596 1.483 -60.816 1.00 63.62 88 SER A CA 1
ATOM 701 C C . SER A 1 88 ? 43.217 2.141 -60.770 1.00 63.62 88 SER A C 1
ATOM 703 O O . SER A 1 88 ? 42.551 2.083 -59.745 1.00 63.62 88 SER A O 1
ATOM 705 N N . ARG A 1 89 ? 42.750 2.711 -61.888 1.00 64.19 89 ARG A N 1
ATOM 706 C CA . ARG A 1 89 ? 41.485 3.458 -61.919 1.00 64.19 89 ARG A CA 1
ATOM 707 C C . ARG A 1 89 ? 40.261 2.547 -61.807 1.00 64.19 89 ARG A C 1
ATOM 709 O O . ARG A 1 89 ? 39.360 2.866 -61.048 1.00 64.19 89 ARG A O 1
ATOM 716 N N . GLU A 1 90 ? 40.247 1.403 -62.490 1.00 62.31 90 GLU A N 1
ATOM 717 C CA . GLU A 1 90 ? 39.143 0.429 -62.403 1.00 62.31 90 GLU A CA 1
ATOM 718 C C . GLU A 1 90 ? 39.109 -0.293 -61.047 1.00 62.31 90 GLU A C 1
ATOM 720 O O . GLU A 1 90 ? 38.035 -0.615 -60.531 1.00 62.31 90 GLU A O 1
ATOM 725 N N . LEU A 1 91 ? 40.278 -0.512 -60.432 1.00 70.69 91 LEU A N 1
ATOM 726 C CA . LEU A 1 91 ? 40.370 -1.071 -59.084 1.00 70.69 91 LEU A CA 1
ATOM 727 C C . LEU A 1 91 ? 39.888 -0.060 -58.029 1.00 70.69 91 LEU A C 1
ATOM 729 O O . LEU A 1 91 ? 39.133 -0.432 -57.135 1.00 70.69 91 LEU A O 1
ATOM 733 N N . GLU A 1 92 ? 40.252 1.219 -58.159 1.00 66.25 92 GLU A N 1
ATOM 734 C CA . GLU A 1 92 ? 39.752 2.307 -57.304 1.00 66.25 92 GLU A CA 1
ATOM 735 C C . GLU A 1 92 ? 38.237 2.520 -57.468 1.00 66.25 92 GLU A C 1
ATOM 737 O O . GLU A 1 92 ? 37.527 2.690 -56.476 1.00 66.25 92 GLU A O 1
ATOM 742 N N . GLU A 1 93 ? 37.704 2.432 -58.691 1.00 71.12 93 GLU A N 1
ATOM 743 C CA . GLU A 1 93 ? 36.259 2.520 -58.945 1.00 71.12 93 GLU A CA 1
ATOM 744 C C . GLU A 1 93 ? 35.498 1.312 -58.374 1.00 71.12 93 GLU A C 1
ATOM 746 O O . GLU A 1 93 ? 34.411 1.467 -57.809 1.00 71.12 93 GLU A O 1
ATOM 751 N N . SER A 1 94 ? 36.093 0.116 -58.438 1.00 72.56 94 SER A N 1
ATOM 752 C CA . SER A 1 94 ? 35.531 -1.104 -57.847 1.00 72.56 94 SER A CA 1
ATOM 753 C C . SER A 1 94 ? 35.530 -1.054 -56.316 1.00 72.56 94 SER A C 1
ATOM 755 O O . SER A 1 94 ? 34.522 -1.388 -55.692 1.00 72.56 94 SER A O 1
ATOM 757 N N . LEU A 1 95 ? 36.616 -0.582 -55.698 1.00 70.00 95 LEU A N 1
ATOM 758 C CA . LEU A 1 95 ? 36.713 -0.431 -54.244 1.00 70.00 95 LEU A CA 1
ATOM 759 C C . LEU A 1 95 ? 35.782 0.675 -53.725 1.00 70.00 95 LEU A C 1
ATOM 761 O O . LEU A 1 95 ? 35.065 0.447 -52.753 1.00 70.00 95 LEU A O 1
ATOM 765 N N . SER A 1 96 ? 35.668 1.805 -54.431 1.00 71.69 96 SER A N 1
ATOM 766 C CA . SER A 1 96 ? 34.703 2.863 -54.092 1.00 71.69 96 SER A CA 1
ATOM 767 C C . SER A 1 96 ? 33.246 2.384 -54.188 1.00 71.69 96 SER A C 1
ATOM 769 O O . SER A 1 96 ? 32.398 2.773 -53.380 1.00 71.69 96 SER A O 1
ATOM 771 N N . SER A 1 97 ? 32.928 1.507 -55.149 1.00 71.44 97 SER A N 1
ATOM 772 C CA . SER A 1 97 ? 31.598 0.886 -55.257 1.00 71.44 97 SER A CA 1
ATOM 773 C C . SER A 1 97 ? 31.298 -0.076 -54.102 1.00 71.44 97 SER A C 1
ATOM 775 O O . SER A 1 97 ? 30.164 -0.120 -53.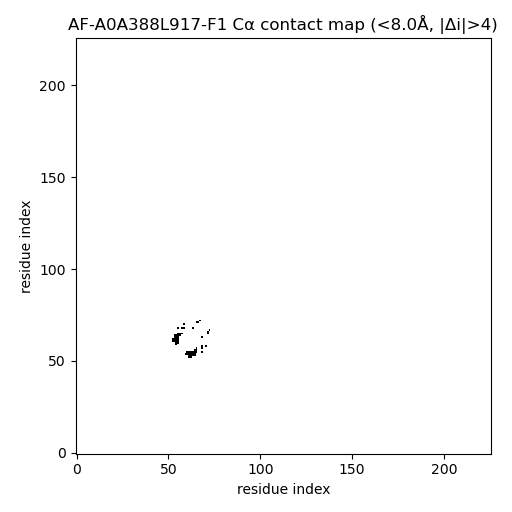616 1.00 71.44 97 SER A O 1
ATOM 777 N N . VAL A 1 98 ? 32.298 -0.832 -53.636 1.00 69.38 98 VAL A N 1
ATOM 778 C CA . VAL A 1 98 ? 32.160 -1.737 -52.483 1.00 69.38 98 VAL A CA 1
ATOM 779 C C . VAL A 1 98 ? 32.029 -0.951 -51.177 1.00 69.38 98 VAL A C 1
ATOM 781 O O . VAL A 1 98 ? 31.165 -1.286 -50.370 1.00 69.38 98 VAL A O 1
ATOM 784 N N . GLU A 1 99 ? 32.781 0.135 -50.990 1.00 62.56 99 GLU A N 1
ATOM 785 C CA . GLU A 1 99 ? 32.655 1.012 -49.815 1.00 62.56 99 GLU A CA 1
ATOM 786 C C . GLU A 1 99 ? 31.279 1.683 -49.735 1.00 62.56 99 GLU A C 1
ATOM 788 O O . GLU A 1 99 ? 30.653 1.685 -48.675 1.00 62.56 99 GLU A O 1
ATOM 793 N N . LYS A 1 100 ? 30.746 2.179 -50.861 1.00 62.44 100 LYS A N 1
ATOM 794 C CA . LYS A 1 100 ? 29.403 2.786 -50.904 1.00 62.44 100 LYS A CA 1
ATOM 795 C C . LYS A 1 100 ? 28.293 1.778 -50.620 1.00 62.44 100 LYS A C 1
ATOM 797 O O . LYS A 1 100 ? 27.317 2.120 -49.961 1.00 62.44 100 LYS A O 1
ATOM 802 N N . ARG A 1 101 ? 28.427 0.531 -51.082 1.00 61.12 101 ARG A N 1
ATOM 803 C CA . ARG A 1 101 ? 27.451 -0.529 -50.772 1.00 61.12 101 ARG A CA 1
ATOM 804 C C . ARG A 1 101 ? 27.599 -1.052 -49.340 1.00 61.12 101 ARG A C 1
ATOM 806 O O . ARG A 1 101 ? 26.588 -1.343 -48.712 1.00 61.12 101 ARG A O 1
ATOM 813 N N . GLY A 1 102 ? 28.819 -1.124 -48.806 1.00 61.47 102 GLY A N 1
ATOM 814 C CA . GLY A 1 102 ? 29.090 -1.519 -47.423 1.00 61.47 102 GLY A CA 1
ATOM 815 C C . GLY A 1 102 ? 28.566 -0.504 -46.405 1.00 61.47 102 GLY A C 1
ATOM 816 O O . GLY A 1 102 ? 27.860 -0.893 -45.478 1.00 61.47 102 GLY A O 1
ATOM 817 N N . GLY A 1 103 ? 28.821 0.792 -46.618 1.00 62.84 103 GLY A N 1
ATOM 818 C CA . GLY A 1 103 ? 28.368 1.870 -45.730 1.00 62.84 103 GLY A CA 1
ATOM 819 C C . GLY A 1 103 ? 26.845 1.956 -45.600 1.00 62.84 103 GLY A C 1
ATOM 820 O O . GLY A 1 103 ? 26.327 1.964 -44.488 1.00 62.84 103 GLY A O 1
ATOM 821 N N . VAL A 1 104 ? 26.116 1.870 -46.721 1.00 65.88 104 VAL A N 1
ATOM 822 C CA . VAL A 1 104 ? 24.638 1.901 -46.723 1.00 65.88 104 VAL A CA 1
ATOM 823 C C . VAL A 1 104 ? 24.035 0.763 -45.888 1.00 65.88 104 VAL A C 1
ATOM 825 O O . VAL A 1 104 ? 23.009 0.950 -45.240 1.00 65.88 104 VAL A O 1
ATOM 828 N N . THR A 1 105 ? 24.679 -0.408 -45.834 1.00 71.31 105 THR A N 1
ATOM 829 C CA . THR A 1 105 ? 24.202 -1.518 -44.988 1.00 71.31 105 THR A CA 1
ATOM 830 C C . THR A 1 105 ? 24.538 -1.355 -43.506 1.00 71.31 105 THR A C 1
ATOM 832 O O . THR A 1 105 ? 23.868 -1.958 -42.669 1.00 71.31 105 THR A O 1
ATOM 835 N N . VAL A 1 106 ? 25.561 -0.568 -43.160 1.00 81.56 106 VAL A N 1
ATOM 836 C CA . VAL A 1 106 ? 25.927 -0.284 -41.764 1.00 81.56 106 VAL A CA 1
ATOM 837 C C . VAL A 1 106 ? 24.969 0.743 -41.168 1.00 81.56 106 VAL A C 1
ATOM 839 O O . VAL A 1 106 ? 24.468 0.522 -40.067 1.00 81.56 106 VAL A O 1
ATOM 842 N N . ASP A 1 107 ? 24.643 1.800 -41.914 1.00 85.88 107 ASP A N 1
ATOM 843 C CA . ASP A 1 107 ? 23.700 2.828 -41.461 1.00 85.88 107 ASP A CA 1
ATOM 844 C C . ASP A 1 107 ? 22.290 2.249 -41.262 1.00 85.88 107 ASP A C 1
ATOM 846 O O . ASP A 1 107 ? 21.687 2.446 -40.209 1.00 85.88 107 ASP A O 1
ATOM 850 N N . GLN A 1 108 ? 21.813 1.414 -42.194 1.00 86.56 108 GLN A N 1
ATOM 851 C CA . GLN A 1 108 ? 20.524 0.717 -42.057 1.00 86.56 108 GLN A CA 1
ATOM 852 C C . GLN A 1 108 ? 20.466 -0.200 -40.826 1.00 86.56 108 GLN A C 1
ATOM 854 O O . GLN A 1 108 ? 19.452 -0.247 -40.131 1.00 86.56 108 GLN A O 1
ATOM 859 N N . LYS A 1 109 ? 21.553 -0.923 -40.524 1.00 89.56 109 LYS A N 1
ATOM 860 C CA . LYS A 1 109 ? 21.626 -1.781 -39.329 1.00 89.56 109 LYS A CA 1
ATOM 861 C C . LYS A 1 109 ? 21.627 -0.968 -38.040 1.00 89.56 109 LYS A C 1
ATOM 863 O O . LYS A 1 109 ? 21.001 -1.384 -37.068 1.00 89.56 109 LYS A O 1
ATOM 868 N N . LYS A 1 110 ? 22.312 0.176 -38.031 1.00 93.88 110 LYS A N 1
ATOM 869 C CA . LYS A 1 110 ? 22.353 1.077 -36.878 1.00 93.88 110 LYS A CA 1
ATOM 870 C C . LYS A 1 110 ? 20.977 1.680 -36.593 1.00 93.88 110 LYS A C 1
ATOM 872 O O . LYS A 1 110 ? 20.546 1.676 -35.446 1.00 93.88 110 LYS A O 1
ATOM 877 N N . GLU A 1 111 ? 20.260 2.118 -37.626 1.00 92.25 111 GLU A N 1
ATOM 878 C CA . GLU A 1 111 ? 18.885 2.615 -37.485 1.00 92.25 111 GLU A CA 1
ATOM 879 C C . GLU A 1 111 ? 17.925 1.532 -36.968 1.00 92.25 111 GLU A C 1
ATOM 881 O O . GLU A 1 111 ? 17.099 1.805 -36.096 1.00 92.25 111 GLU A O 1
ATOM 886 N N . GLU A 1 112 ? 18.049 0.288 -37.449 1.00 91.88 112 GLU A N 1
ATOM 887 C CA . GLU A 1 112 ? 17.243 -0.828 -36.939 1.00 91.88 112 GLU A CA 1
ATOM 888 C C . GLU A 1 112 ? 17.561 -1.138 -35.465 1.00 91.88 112 GLU A C 1
ATOM 890 O O . GLU A 1 112 ? 16.652 -1.389 -34.669 1.00 91.88 112 GLU A O 1
ATOM 895 N N . GLU A 1 113 ? 18.836 -1.103 -35.073 1.00 92.62 113 GLU A N 1
ATOM 896 C CA . GLU A 1 113 ? 19.252 -1.315 -33.685 1.00 92.62 113 GLU A CA 1
ATOM 897 C C . GLU A 1 113 ? 18.733 -0.207 -32.757 1.00 92.62 113 GLU A C 1
ATOM 899 O O . GLU A 1 113 ? 18.183 -0.501 -31.692 1.00 92.62 113 GLU A O 1
ATOM 904 N N . ASP A 1 114 ? 18.834 1.056 -33.170 1.00 94.38 114 ASP A N 1
ATOM 905 C CA . ASP A 1 114 ? 18.320 2.190 -32.400 1.00 94.38 114 ASP A CA 1
ATOM 906 C C . ASP A 1 114 ? 16.783 2.146 -32.292 1.00 94.38 114 ASP A C 1
ATOM 908 O O . ASP A 1 114 ? 16.225 2.417 -31.223 1.00 94.38 114 ASP A O 1
ATOM 912 N N . ALA A 1 115 ? 16.081 1.692 -33.338 1.00 95.12 115 ALA A N 1
ATOM 913 C CA . ALA A 1 115 ? 14.642 1.437 -33.277 1.00 95.12 115 ALA A CA 1
ATOM 914 C C . ALA A 1 115 ? 14.289 0.314 -32.282 1.00 95.12 115 ALA A C 1
ATOM 916 O O . ALA A 1 115 ? 13.328 0.447 -31.517 1.00 95.12 115 ALA A O 1
ATOM 917 N N . ARG A 1 116 ? 15.075 -0.772 -32.236 1.00 93.12 116 ARG A N 1
ATOM 918 C CA . ARG A 1 116 ? 14.897 -1.858 -31.253 1.00 93.12 116 ARG A CA 1
ATOM 919 C C . ARG A 1 116 ? 15.113 -1.360 -29.823 1.00 93.12 116 ARG A C 1
ATOM 921 O O . ARG A 1 116 ? 14.254 -1.595 -28.975 1.00 93.12 116 ARG A O 1
ATOM 928 N N . ARG A 1 117 ? 16.175 -0.585 -29.574 1.00 93.31 117 ARG A N 1
ATOM 929 C CA . ARG A 1 117 ? 16.436 0.040 -28.263 1.00 93.31 117 ARG A CA 1
ATOM 930 C C . ARG A 1 117 ? 15.295 0.959 -27.828 1.00 93.31 117 ARG A C 1
ATOM 932 O O . ARG A 1 117 ? 14.876 0.897 -26.674 1.00 93.31 117 ARG A O 1
ATOM 939 N N . GLY A 1 118 ? 14.738 1.750 -28.747 1.00 94.44 118 GLY A N 1
ATOM 940 C CA . GLY A 1 118 ? 13.591 2.614 -28.457 1.00 94.44 118 GLY A CA 1
ATOM 941 C C . GLY A 1 118 ? 12.329 1.836 -28.057 1.00 94.44 118 GLY A C 1
ATOM 942 O O . GLY A 1 118 ? 11.604 2.244 -27.146 1.00 94.44 118 GLY A O 1
ATOM 943 N N . VAL A 1 119 ? 12.072 0.690 -28.696 1.00 96.06 119 VAL A N 1
ATOM 944 C CA . VAL A 1 119 ? 10.955 -0.199 -28.331 1.00 96.06 119 VAL A CA 1
ATOM 945 C C . VAL A 1 119 ? 11.181 -0.840 -26.961 1.00 96.06 119 VAL A C 1
ATOM 947 O O . VAL A 1 119 ? 10.249 -0.887 -26.156 1.00 96.06 119 VAL A O 1
ATOM 950 N N . ASP A 1 120 ? 12.397 -1.300 -26.676 1.00 94.31 120 ASP A N 1
ATOM 951 C CA . ASP A 1 120 ? 12.726 -1.948 -25.405 1.00 94.31 120 ASP A CA 1
ATOM 952 C C . ASP A 1 120 ? 12.700 -0.959 -24.233 1.00 94.31 120 ASP A C 1
ATOM 954 O O . ASP A 1 120 ? 12.151 -1.269 -23.174 1.00 94.31 120 ASP A O 1
ATOM 958 N N . GLU A 1 121 ? 13.175 0.273 -24.428 1.00 96.81 121 GLU A N 1
ATOM 959 C CA . GLU A 1 121 ? 13.065 1.333 -23.423 1.00 96.81 121 GLU A CA 1
ATOM 960 C C . GLU A 1 121 ? 11.599 1.707 -23.155 1.00 96.81 121 GLU A C 1
ATOM 962 O O . GLU A 1 121 ? 11.202 1.896 -22.002 1.00 96.81 121 GLU A O 1
ATOM 967 N N . LYS A 1 122 ? 10.760 1.764 -24.198 1.00 97.19 122 LYS A N 1
ATOM 968 C CA . LYS A 1 122 ? 9.322 2.016 -24.039 1.00 97.19 122 LYS A CA 1
ATOM 969 C C . LYS A 1 122 ? 8.636 0.902 -23.247 1.00 97.19 122 LYS A C 1
ATOM 971 O O . LYS A 1 122 ? 7.848 1.210 -22.355 1.00 97.19 122 LYS A O 1
ATOM 976 N N . LYS A 1 123 ? 8.950 -0.366 -23.535 1.00 97.00 123 LYS A N 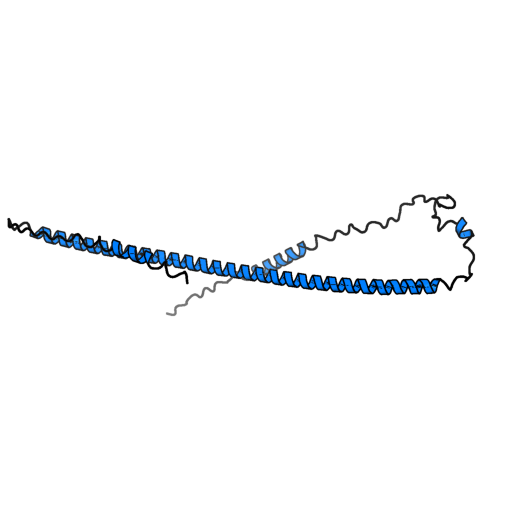1
ATOM 977 C CA . LYS A 1 123 ? 8.431 -1.517 -22.776 1.00 97.00 123 LYS A CA 1
ATOM 978 C C . LYS A 1 123 ? 8.880 -1.471 -21.321 1.00 97.00 123 LYS A C 1
ATOM 980 O O . LYS A 1 123 ? 8.047 -1.589 -20.433 1.00 97.00 123 LYS A O 1
ATOM 985 N N . ARG A 1 124 ? 10.163 -1.193 -21.069 1.00 96.81 124 ARG A N 1
ATOM 986 C CA . ARG A 1 124 ? 10.694 -1.063 -19.708 1.00 96.81 124 ARG A CA 1
ATOM 987 C C . ARG A 1 124 ? 9.979 0.036 -18.918 1.00 96.81 124 ARG A C 1
ATOM 989 O O . ARG A 1 124 ? 9.560 -0.212 -17.794 1.00 96.81 124 ARG A O 1
ATOM 996 N N . LYS A 1 125 ? 9.768 1.215 -19.512 1.00 97.75 125 LYS A N 1
ATOM 997 C CA . LYS A 1 125 ? 9.002 2.305 -18.877 1.00 97.75 125 LYS A CA 1
ATOM 998 C C . LYS A 1 125 ? 7.543 1.921 -18.625 1.00 97.75 125 LYS A C 1
ATOM 1000 O O . LYS A 1 125 ? 6.973 2.311 -17.609 1.00 97.75 125 LYS A O 1
ATOM 1005 N N . GLU A 1 126 ? 6.922 1.174 -19.537 1.00 97.69 126 GLU A N 1
ATOM 1006 C CA . GLU A 1 126 ? 5.555 0.677 -19.361 1.00 97.69 126 GLU A CA 1
ATOM 1007 C C . GLU A 1 126 ? 5.460 -0.333 -18.208 1.00 97.69 126 GLU A C 1
ATOM 1009 O O . GLU A 1 126 ? 4.539 -0.246 -17.395 1.00 97.69 126 GLU A O 1
ATOM 1014 N N . ASP A 1 127 ? 6.418 -1.250 -18.101 1.00 96.69 127 ASP A N 1
ATOM 1015 C CA . ASP A 1 127 ? 6.458 -2.255 -17.039 1.00 96.69 127 ASP A CA 1
ATOM 1016 C C . ASP A 1 127 ? 6.795 -1.629 -15.679 1.00 96.69 127 ASP A C 1
ATOM 1018 O O . ASP A 1 127 ? 6.111 -1.910 -14.697 1.00 96.69 127 ASP A O 1
ATOM 1022 N N . GLU A 1 128 ? 7.739 -0.685 -15.618 1.00 97.94 128 GLU A N 1
ATOM 1023 C CA . GLU A 1 128 ? 8.003 0.122 -14.416 1.00 97.94 128 GLU A CA 1
ATOM 1024 C C . GLU A 1 128 ? 6.745 0.900 -13.981 1.00 97.94 128 GLU A C 1
ATOM 1026 O O . GLU A 1 128 ? 6.394 0.922 -12.799 1.00 97.94 128 GLU A O 1
ATOM 1031 N N . ALA A 1 129 ? 5.991 1.468 -14.929 1.00 98.12 129 ALA A N 1
ATOM 1032 C CA . ALA A 1 129 ? 4.728 2.140 -14.632 1.00 98.12 129 ALA A CA 1
ATOM 1033 C C . ALA A 1 129 ? 3.623 1.175 -14.159 1.00 98.12 129 ALA A C 1
ATOM 1035 O O . ALA A 1 129 ? 2.784 1.566 -13.343 1.00 98.12 129 ALA A O 1
ATOM 1036 N N . LYS A 1 130 ? 3.589 -0.073 -14.645 1.00 97.94 130 LYS A N 1
ATOM 1037 C CA . LYS A 1 130 ? 2.663 -1.111 -14.152 1.00 97.94 130 LYS A CA 1
ATOM 1038 C C . LYS A 1 130 ? 3.013 -1.526 -12.727 1.00 97.94 130 LYS A C 1
ATOM 1040 O O . LYS A 1 130 ? 2.116 -1.559 -11.888 1.00 97.94 130 LYS A O 1
ATOM 1045 N N . VAL A 1 131 ? 4.294 -1.757 -12.444 1.00 98.19 131 VAL A N 1
ATOM 1046 C CA . VAL A 1 131 ? 4.781 -2.099 -11.100 1.00 98.19 131 VAL A CA 1
ATOM 1047 C C . VAL A 1 131 ? 4.452 -0.979 -10.112 1.00 98.19 131 VAL A C 1
ATOM 1049 O O . VAL A 1 131 ? 3.867 -1.247 -9.066 1.00 98.19 131 VAL A O 1
ATOM 1052 N N . ALA A 1 132 ? 4.700 0.283 -10.475 1.00 97.94 132 ALA A N 1
ATOM 1053 C CA . ALA A 1 132 ? 4.365 1.427 -9.625 1.00 97.94 132 ALA A CA 1
ATOM 1054 C C . ALA A 1 132 ? 2.853 1.540 -9.339 1.00 97.94 132 ALA A C 1
ATOM 1056 O O . ALA A 1 132 ? 2.445 1.859 -8.220 1.00 97.94 132 ALA A O 1
ATOM 1057 N N . LYS A 1 133 ? 1.996 1.255 -10.330 1.00 97.88 133 LYS A N 1
ATOM 1058 C CA . LYS A 1 133 ? 0.534 1.231 -10.139 1.00 97.88 133 LYS A CA 1
ATOM 1059 C C . LYS A 1 133 ? 0.088 0.081 -9.237 1.00 97.88 133 LYS A C 1
ATOM 1061 O O . LYS A 1 133 ? -0.796 0.276 -8.405 1.00 97.88 133 LYS A O 1
ATOM 1066 N N . GLU A 1 134 ? 0.682 -1.099 -9.390 1.00 97.75 134 GLU A N 1
ATOM 1067 C CA . GLU A 1 134 ? 0.379 -2.261 -8.552 1.00 97.75 134 GLU A CA 1
ATOM 1068 C C . GLU A 1 134 ? 0.802 -2.027 -7.095 1.00 97.75 134 GLU A C 1
ATOM 1070 O O . GLU A 1 134 ? 0.039 -2.316 -6.173 1.00 97.75 134 GLU A O 1
ATOM 1075 N N . GLU A 1 135 ? 1.981 -1.448 -6.875 1.00 97.50 135 GLU A N 1
ATOM 1076 C CA . GLU A 1 135 ? 2.469 -1.102 -5.540 1.00 97.50 135 GLU A CA 1
ATOM 1077 C C . GLU A 1 135 ? 1.578 -0.048 -4.865 1.00 97.50 135 GLU A C 1
ATOM 1079 O O . GLU A 1 135 ? 1.175 -0.219 -3.711 1.00 97.50 135 GLU A O 1
ATOM 1084 N N . ALA A 1 136 ? 1.167 0.991 -5.600 1.00 97.94 136 ALA A N 1
ATOM 1085 C CA . ALA A 1 136 ? 0.217 1.981 -5.097 1.00 97.94 136 ALA A CA 1
ATOM 1086 C C . ALA A 1 136 ? -1.133 1.345 -4.711 1.00 97.94 136 ALA A C 1
ATOM 1088 O O . ALA A 1 136 ? -1.681 1.651 -3.649 1.00 97.94 136 ALA A O 1
ATOM 1089 N N . ALA A 1 137 ? -1.647 0.412 -5.522 1.00 98.44 137 ALA A N 1
ATOM 1090 C CA . ALA A 1 137 ? -2.886 -0.307 -5.227 1.00 98.44 137 ALA A CA 1
ATOM 1091 C C . ALA A 1 137 ? -2.770 -1.188 -3.968 1.00 98.44 137 ALA A C 1
ATOM 1093 O O . ALA A 1 137 ? -3.694 -1.218 -3.148 1.00 98.44 137 ALA A O 1
ATOM 1094 N N . LYS A 1 138 ? -1.627 -1.859 -3.768 1.00 97.88 138 LYS A N 1
ATOM 1095 C CA . LYS A 1 138 ? -1.347 -2.635 -2.547 1.00 97.88 138 LYS A CA 1
ATOM 1096 C C . LYS A 1 138 ? -1.311 -1.735 -1.311 1.00 97.88 138 LYS A C 1
ATOM 1098 O O . LYS A 1 138 ? -2.002 -2.022 -0.334 1.00 97.88 138 LYS A O 1
ATOM 1103 N N . ALA A 1 139 ? -0.616 -0.601 -1.381 1.00 98.19 139 ALA A N 1
ATOM 1104 C CA . ALA A 1 139 ? -0.552 0.357 -0.278 1.00 98.19 139 ALA A CA 1
ATOM 1105 C C . ALA A 1 139 ? -1.935 0.940 0.084 1.00 98.19 139 ALA A C 1
ATOM 1107 O O . ALA A 1 139 ? -2.236 1.183 1.257 1.00 98.19 139 ALA A O 1
ATOM 1108 N N . GLU A 1 140 ? -2.812 1.166 -0.899 1.00 97.75 140 GLU A N 1
ATOM 1109 C CA . GLU A 1 140 ? -4.196 1.574 -0.634 1.00 97.75 140 GLU A CA 1
ATOM 1110 C C . GLU A 1 140 ? -5.028 0.469 0.025 1.00 97.75 140 GLU A C 1
ATOM 1112 O O . GLU A 1 140 ? -5.814 0.755 0.935 1.00 97.75 140 GLU A O 1
ATOM 1117 N N . TYR A 1 141 ? -4.861 -0.783 -0.404 1.00 96.94 141 TYR A N 1
ATOM 1118 C CA . TYR A 1 141 ? -5.542 -1.929 0.194 1.00 96.94 141 TYR A CA 1
ATOM 1119 C C . TYR A 1 141 ? -5.130 -2.136 1.658 1.00 96.94 141 TYR A C 1
ATOM 1121 O O . TYR A 1 141 ? -5.995 -2.281 2.522 1.00 96.94 141 TYR A O 1
ATOM 1129 N N . GLU A 1 142 ? -3.838 -2.041 1.972 1.00 97.81 142 GLU A N 1
ATOM 1130 C CA . GLU A 1 142 ? -3.333 -2.132 3.348 1.00 97.81 142 GLU A CA 1
ATOM 1131 C C . GLU A 1 142 ? -3.882 -1.016 4.246 1.00 97.81 142 GLU A C 1
ATOM 1133 O O . GLU A 1 142 ? -4.322 -1.265 5.372 1.00 97.81 142 GLU A O 1
ATOM 1138 N N . LYS A 1 143 ? -3.960 0.221 3.737 1.00 98.25 143 LYS A N 1
ATOM 1139 C CA . LYS A 1 143 ? -4.594 1.334 4.466 1.00 98.25 143 LYS A CA 1
ATOM 1140 C C . LYS A 1 143 ? -6.076 1.072 4.744 1.00 98.25 143 LYS A C 1
ATOM 1142 O O . LYS A 1 143 ? -6.571 1.489 5.793 1.00 98.25 143 LYS A O 1
ATOM 1147 N N . LYS A 1 144 ? -6.799 0.418 3.826 1.00 98.06 144 LYS A N 1
ATOM 1148 C CA . LYS A 1 144 ? -8.206 0.027 4.027 1.00 98.06 144 LYS A CA 1
ATOM 1149 C C . LYS A 1 144 ? -8.329 -1.077 5.079 1.00 98.06 144 LYS A C 1
ATOM 1151 O O . LYS A 1 144 ? -9.147 -0.925 5.981 1.00 98.06 144 LYS A O 1
ATOM 1156 N N . GLN A 1 145 ? -7.484 -2.105 5.020 1.00 97.25 145 GLN A N 1
ATOM 1157 C CA . GLN A 1 145 ? -7.427 -3.185 6.014 1.00 97.25 145 GLN A CA 1
ATOM 1158 C C . GLN A 1 145 ? -7.167 -2.642 7.423 1.00 97.25 145 GLN A C 1
ATOM 1160 O O . GLN A 1 145 ? -7.934 -2.894 8.344 1.00 97.25 145 GLN A O 1
ATOM 1165 N N . TRP A 1 146 ? -6.176 -1.765 7.583 1.00 97.19 146 TRP A N 1
ATOM 1166 C CA . TRP A 1 146 ? -5.890 -1.147 8.878 1.00 97.19 146 TRP A CA 1
ATOM 1167 C C . TRP A 1 146 ? -7.052 -0.309 9.434 1.00 97.19 146 TRP A C 1
ATOM 1169 O O . TRP A 1 146 ? -7.292 -0.289 10.645 1.00 97.19 146 TRP A O 1
ATOM 1179 N N . LYS A 1 147 ? -7.786 0.402 8.568 1.00 98.25 147 LYS A N 1
ATOM 1180 C CA . LYS A 1 147 ? -8.992 1.139 8.976 1.00 98.25 147 LYS A CA 1
ATOM 1181 C C . LYS A 1 147 ? -10.116 0.185 9.386 1.00 98.25 147 LYS A C 1
ATOM 1183 O O . LYS A 1 147 ? -10.734 0.432 10.419 1.00 98.25 147 LYS A O 1
ATOM 1188 N N . ALA A 1 148 ? -10.333 -0.890 8.628 1.00 98.25 148 ALA A N 1
ATOM 1189 C CA . ALA A 1 148 ? -11.320 -1.921 8.940 1.00 98.25 148 ALA A CA 1
ATOM 1190 C C . ALA A 1 148 ? -11.014 -2.604 10.283 1.00 98.25 148 ALA A C 1
ATOM 1192 O O . ALA A 1 148 ? -11.885 -2.658 11.145 1.00 98.25 148 ALA A O 1
ATOM 1193 N N . ASP A 1 149 ? -9.761 -2.990 10.533 1.00 97.81 149 ASP A N 1
ATOM 1194 C CA . ASP A 1 149 ? -9.321 -3.573 11.808 1.00 97.81 149 ASP A CA 1
ATOM 1195 C C . ASP A 1 149 ? -9.528 -2.617 12.991 1.00 97.81 149 ASP A C 1
ATOM 1197 O O . ASP A 1 149 ? -9.920 -3.018 14.091 1.00 97.81 149 ASP A O 1
ATOM 1201 N N . LYS A 1 150 ? -9.255 -1.321 12.794 1.00 98.50 150 LYS A N 1
ATOM 1202 C CA . LYS A 1 150 ? -9.511 -0.293 13.813 1.00 98.50 150 LYS A CA 1
ATOM 1203 C C . LYS A 1 150 ? -10.996 -0.141 14.110 1.00 98.50 150 LYS A C 1
ATOM 1205 O O . LYS A 1 150 ? -11.368 0.011 15.274 1.00 98.50 150 LYS A O 1
ATOM 1210 N N . GLU A 1 151 ? -11.833 -0.143 13.082 1.00 98.44 151 GLU A N 1
ATOM 1211 C CA . GLU A 1 151 ? -13.280 -0.080 13.241 1.00 98.44 151 GLU A CA 1
ATOM 1212 C C . GLU A 1 151 ? -13.820 -1.339 13.923 1.00 98.44 151 GLU A C 1
ATOM 1214 O O . GLU A 1 151 ? -14.604 -1.232 14.864 1.00 98.44 151 GLU A O 1
ATOM 1219 N N . GLU A 1 152 ? -13.326 -2.519 13.553 1.00 98.31 152 GLU A N 1
ATOM 1220 C CA . GLU A 1 152 ? -13.702 -3.776 14.191 1.00 98.31 152 GLU A CA 1
ATOM 1221 C C . GLU A 1 152 ? -13.349 -3.771 15.686 1.00 98.31 152 GLU A C 1
ATOM 1223 O O . GLU A 1 152 ? -14.165 -4.161 16.522 1.00 98.31 152 GLU A O 1
ATOM 1228 N N . LYS A 1 153 ? -12.168 -3.261 16.059 1.00 98.44 153 LYS A N 1
ATOM 1229 C CA . LYS A 1 153 ? -11.788 -3.088 17.472 1.00 98.44 153 LYS A CA 1
ATOM 1230 C C . LYS A 1 153 ? -12.773 -2.190 18.222 1.00 98.44 153 LYS A C 1
ATOM 1232 O O . LYS A 1 153 ? -13.246 -2.588 19.285 1.00 98.44 153 LYS A O 1
ATOM 1237 N N . ARG A 1 154 ? -13.159 -1.048 17.642 1.00 98.56 154 ARG A N 1
ATOM 1238 C CA . ARG A 1 154 ? -14.183 -0.157 18.223 1.00 98.56 154 ARG A CA 1
ATOM 1239 C C . ARG A 1 154 ? -15.530 -0.862 18.368 1.00 98.56 154 ARG A C 1
ATOM 1241 O O . ARG A 1 154 ? -16.175 -0.749 19.404 1.00 98.56 154 ARG A O 1
ATOM 1248 N N . GLN A 1 155 ? -15.951 -1.631 17.365 1.00 98.44 155 GLN A N 1
ATOM 1249 C CA . GLN A 1 155 ? -17.193 -2.403 17.439 1.00 98.44 155 GLN A CA 1
ATOM 1250 C C . GLN A 1 155 ? -17.135 -3.487 18.521 1.00 98.44 155 GLN A C 1
ATOM 1252 O O . GLN A 1 155 ? -18.122 -3.710 19.219 1.00 98.44 155 GLN A O 1
ATOM 1257 N N . ARG A 1 156 ? -15.991 -4.160 18.694 1.00 98.56 156 ARG A N 1
ATOM 1258 C CA . ARG A 1 156 ? -15.783 -5.135 19.774 1.00 98.56 156 ARG A CA 1
ATOM 1259 C C . ARG A 1 156 ? -15.853 -4.464 21.148 1.00 98.56 156 ARG A C 1
ATOM 1261 O O . ARG A 1 156 ? -16.477 -5.022 22.043 1.00 98.56 156 ARG A O 1
ATOM 1268 N N . GLU A 1 157 ? -15.268 -3.280 21.315 1.00 98.44 157 GLU A N 1
ATOM 1269 C CA . GLU A 1 157 ? -15.367 -2.488 22.553 1.00 98.44 157 GLU A CA 1
ATOM 1270 C C . GLU A 1 157 ? -16.811 -2.062 22.846 1.00 98.44 157 GLU A C 1
ATOM 1272 O O . GLU A 1 157 ? -17.305 -2.292 23.947 1.00 98.44 157 GLU A O 1
ATOM 1277 N N . LEU A 1 158 ? -17.533 -1.551 21.845 1.00 98.69 158 LEU A N 1
ATOM 1278 C CA . LEU A 1 158 ? -18.952 -1.208 21.980 1.00 98.69 158 LEU A CA 1
ATOM 1279 C C . LEU A 1 158 ? -19.807 -2.423 22.365 1.00 98.69 158 LEU A C 1
ATOM 1281 O O . LEU A 1 158 ? -20.652 -2.333 23.253 1.00 98.69 158 LEU A O 1
ATOM 1285 N N . LYS A 1 159 ? -19.570 -3.583 21.741 1.00 98.62 159 LYS A N 1
ATOM 1286 C CA . LYS A 1 159 ? -20.265 -4.831 22.091 1.00 98.62 159 LYS A CA 1
ATOM 1287 C C . LYS A 1 159 ? -19.986 -5.253 23.533 1.00 98.62 159 LYS A C 1
ATOM 1289 O O . LYS A 1 159 ? -20.914 -5.692 24.206 1.00 98.62 159 LYS A O 1
ATOM 1294 N N . LYS A 1 160 ? -18.747 -5.108 24.016 1.00 98.75 160 LYS A N 1
ATOM 1295 C CA . LYS A 1 160 ? -18.403 -5.390 25.419 1.00 98.75 160 LYS A CA 1
ATOM 1296 C C . LYS A 1 160 ? -19.197 -4.500 26.375 1.00 98.75 160 LYS A C 1
ATOM 1298 O O . LYS A 1 160 ? -19.829 -5.035 27.277 1.00 98.75 160 LYS A O 1
ATOM 1303 N N . LEU A 1 161 ? -19.250 -3.192 26.118 1.00 98.56 161 LEU A N 1
ATOM 1304 C CA . LEU A 1 161 ? -20.023 -2.250 26.938 1.00 98.56 161 LEU A CA 1
ATOM 1305 C C . LEU A 1 161 ? -21.523 -2.583 26.958 1.00 98.56 161 LEU A C 1
ATOM 1307 O O . LEU A 1 161 ? -22.159 -2.513 28.003 1.00 98.56 161 LEU A O 1
ATOM 1311 N N . LEU A 1 162 ? -22.100 -2.995 25.825 1.00 98.50 162 LEU A N 1
ATOM 1312 C CA . LEU A 1 162 ? -23.509 -3.408 25.771 1.00 98.50 162 LEU A CA 1
ATOM 1313 C C . LEU A 1 162 ? -23.788 -4.685 26.577 1.00 98.50 162 LEU A C 1
ATOM 1315 O O . LEU A 1 162 ? -24.868 -4.829 27.154 1.00 98.50 162 LEU A O 1
ATOM 1319 N N . ILE A 1 163 ? -22.840 -5.625 26.602 1.00 98.56 163 ILE A N 1
ATOM 1320 C CA . ILE A 1 163 ? -22.943 -6.838 27.423 1.00 98.56 163 ILE A CA 1
ATOM 1321 C C . ILE A 1 163 ? -22.867 -6.471 28.906 1.00 98.56 163 ILE A C 1
ATOM 1323 O O . ILE A 1 163 ? -23.694 -6.946 29.679 1.00 98.56 163 ILE A O 1
ATOM 1327 N N . GLU A 1 164 ? -21.929 -5.606 29.281 1.00 98.50 164 GLU A N 1
ATOM 1328 C CA . GLU A 1 164 ? -21.755 -5.128 30.655 1.00 98.50 164 GLU A CA 1
ATOM 1329 C C . GLU A 1 164 ? -23.007 -4.399 31.155 1.00 98.50 164 GLU A C 1
ATOM 1331 O O . GLU A 1 164 ? -23.577 -4.795 32.168 1.00 98.50 164 GLU A O 1
ATOM 1336 N N . GLN A 1 165 ? -23.549 -3.453 30.378 1.00 98.69 165 GLN A N 1
ATOM 1337 C CA . GLN A 1 165 ? -24.818 -2.797 30.711 1.00 98.69 165 GLN A CA 1
ATOM 1338 C C . GLN A 1 165 ? -25.950 -3.811 30.903 1.00 98.69 165 GLN A C 1
ATOM 1340 O O . GLN A 1 165 ? -26.710 -3.722 31.865 1.00 98.69 165 GLN A O 1
ATOM 1345 N N . ARG A 1 166 ? -26.077 -4.807 30.013 1.00 98.56 166 ARG A N 1
ATOM 1346 C CA . ARG A 1 166 ? -27.095 -5.862 30.156 1.00 98.56 166 ARG A CA 1
ATOM 1347 C C . ARG A 1 166 ? -26.925 -6.636 31.465 1.00 98.56 166 ARG A C 1
ATOM 1349 O O . ARG A 1 166 ? -27.933 -6.926 32.105 1.00 98.56 166 ARG A O 1
ATOM 1356 N N . GLN A 1 167 ? -25.694 -6.974 31.843 1.00 98.62 167 GLN A N 1
ATOM 1357 C CA . GLN A 1 167 ? -25.402 -7.672 33.095 1.00 98.62 167 GLN A CA 1
ATOM 1358 C C . GLN A 1 167 ? -25.767 -6.811 34.306 1.00 98.62 167 GLN A C 1
ATOM 1360 O O . GLN A 1 167 ? -26.487 -7.282 35.181 1.00 98.62 167 GLN A O 1
ATOM 1365 N N . GLU A 1 168 ? -25.386 -5.534 34.317 1.00 98.44 168 GLU A N 1
ATOM 1366 C CA . GLU A 1 168 ? -25.759 -4.595 35.383 1.00 98.44 168 GLU A CA 1
ATOM 1367 C C . GLU A 1 168 ? -27.282 -4.465 35.530 1.00 98.44 168 GLU A C 1
ATOM 1369 O O . GLU A 1 168 ? -27.815 -4.499 36.644 1.00 98.44 168 GLU A O 1
ATOM 1374 N N . TYR A 1 169 ? -28.007 -4.373 34.409 1.00 98.50 169 TYR A N 1
ATOM 1375 C CA . TYR A 1 169 ? -29.470 -4.360 34.413 1.00 98.50 169 TYR A CA 1
ATOM 1376 C C . TYR A 1 169 ? -30.053 -5.659 34.978 1.00 98.50 169 TYR A C 1
ATOM 1378 O O . TYR A 1 169 ? -30.990 -5.607 35.777 1.00 98.50 169 TYR A O 1
ATOM 1386 N N . GLN A 1 170 ? -29.511 -6.819 34.600 1.00 98.25 170 GLN A N 1
ATOM 1387 C CA . GLN A 1 170 ? -29.948 -8.114 35.128 1.00 98.25 170 GLN A CA 1
ATOM 1388 C C . GLN A 1 170 ? -29.698 -8.222 36.635 1.00 98.25 170 GLN A C 1
ATOM 1390 O O . GLN A 1 170 ? -30.622 -8.536 37.383 1.00 98.25 170 GLN A O 1
ATOM 1395 N N . GLU A 1 171 ? -28.508 -7.856 37.108 1.00 98.50 171 GLU A N 1
ATOM 1396 C CA . GLU A 1 171 ? -28.207 -7.830 38.539 1.00 98.50 171 GLU A CA 1
ATOM 1397 C C . GLU A 1 171 ? -29.127 -6.880 39.307 1.00 98.50 171 GLU A C 1
ATOM 1399 O O . GLU A 1 171 ? -29.523 -7.160 40.441 1.00 98.50 171 GLU A O 1
ATOM 1404 N N . HIS A 1 172 ? -29.458 -5.730 38.721 1.00 98.50 172 HIS A N 1
ATOM 1405 C CA . HIS A 1 172 ? -30.385 -4.786 39.328 1.00 98.50 172 HIS A CA 1
ATOM 1406 C C . HIS A 1 172 ? -31.793 -5.388 39.454 1.00 98.50 172 HIS A C 1
ATOM 1408 O O . HIS A 1 172 ? -32.423 -5.265 40.510 1.00 98.50 172 HIS A O 1
ATOM 1414 N N . LEU A 1 173 ? -32.270 -6.094 38.424 1.00 98.25 173 LEU A N 1
ATOM 1415 C CA . LEU A 1 173 ? -33.532 -6.834 38.478 1.00 98.25 173 LEU A CA 1
ATOM 1416 C C . LEU A 1 173 ? -33.498 -7.941 39.541 1.00 98.25 173 LEU A C 1
ATOM 1418 O O . LEU A 1 173 ? -34.440 -8.045 40.328 1.00 98.25 173 LEU A O 1
ATOM 1422 N N . ASP A 1 174 ? -32.406 -8.696 39.654 1.00 98.06 174 ASP A N 1
ATOM 1423 C CA . ASP A 1 174 ? -32.244 -9.739 40.674 1.00 98.06 174 ASP A CA 1
ATOM 1424 C C . ASP A 1 174 ? -32.201 -9.160 42.098 1.00 98.06 174 ASP A C 1
ATOM 1426 O O . ASP A 1 174 ? -32.822 -9.690 43.028 1.00 98.06 174 ASP A O 1
ATOM 1430 N N . LYS A 1 175 ? -31.543 -8.011 42.286 1.00 98.31 175 LYS A N 1
ATOM 1431 C CA . LYS A 1 175 ? -31.546 -7.254 43.551 1.00 98.31 175 LYS A CA 1
ATOM 1432 C C . LYS A 1 175 ? -32.957 -6.780 43.920 1.00 98.31 175 LYS A C 1
ATOM 1434 O O . LYS A 1 175 ? -33.331 -6.813 45.093 1.00 98.31 175 LYS A O 1
ATOM 1439 N N . LEU A 1 176 ? -33.773 -6.358 42.953 1.00 97.88 176 LEU A N 1
ATOM 1440 C CA . LEU A 1 176 ? -35.178 -6.011 43.202 1.00 97.88 176 LEU A CA 1
ATOM 1441 C C . LEU A 1 176 ? -36.027 -7.251 43.507 1.00 97.88 176 LEU A C 1
ATOM 1443 O O . LEU A 1 176 ? -36.820 -7.237 44.451 1.00 97.88 176 LEU A O 1
ATOM 1447 N N . ALA A 1 177 ? -35.835 -8.341 42.765 1.00 97.38 177 ALA A N 1
ATOM 1448 C CA . ALA A 1 177 ? -36.554 -9.593 42.966 1.00 97.38 177 ALA A CA 1
ATOM 1449 C C . ALA A 1 177 ? -36.275 -10.195 44.352 1.00 97.38 177 ALA A C 1
ATOM 1451 O O . ALA A 1 177 ? -37.201 -10.622 45.044 1.00 97.38 177 ALA A O 1
ATOM 1452 N N . THR A 1 178 ? -35.018 -10.189 44.798 1.00 96.56 178 THR A N 1
ATOM 1453 C CA . THR A 1 178 ? -34.626 -10.641 46.145 1.00 96.56 178 THR A CA 1
ATOM 1454 C C . THR A 1 178 ? -35.225 -9.760 47.243 1.00 96.56 178 THR A C 1
ATOM 1456 O O . THR A 1 178 ? -35.787 -10.290 48.204 1.00 96.56 178 THR A O 1
ATOM 1459 N N . LYS A 1 179 ? -35.213 -8.427 47.084 1.00 96.44 179 LYS A N 1
ATOM 1460 C CA . LYS A 1 179 ? -35.902 -7.498 48.003 1.00 96.44 179 LYS A CA 1
ATOM 1461 C C . LYS A 1 179 ? -37.402 -7.786 48.098 1.00 96.44 179 LYS A C 1
ATOM 1463 O O . LYS A 1 179 ? -37.936 -7.854 49.205 1.00 96.44 179 LYS A O 1
ATOM 1468 N N . MET A 1 180 ? -38.075 -8.006 46.965 1.00 94.50 180 MET A N 1
ATOM 1469 C CA . MET A 1 180 ? -39.497 -8.361 46.942 1.00 94.50 180 MET A CA 1
ATOM 1470 C C . MET A 1 180 ? -39.757 -9.707 47.634 1.00 94.50 180 MET A C 1
ATOM 1472 O O . MET A 1 180 ? -40.624 -9.782 48.504 1.00 94.50 180 MET A O 1
ATOM 1476 N N . LYS A 1 181 ? -38.972 -10.753 47.335 1.00 94.62 181 LYS A N 1
ATOM 1477 C CA . LYS A 1 181 ? -39.081 -12.068 47.998 1.00 94.62 181 LYS A CA 1
ATOM 1478 C C . LYS A 1 181 ? -38.945 -11.949 49.522 1.00 94.62 181 LYS A C 1
ATOM 1480 O O . LYS A 1 181 ? -39.787 -12.472 50.252 1.00 94.62 181 LYS A O 1
ATOM 1485 N N . ASN A 1 182 ? -37.960 -11.194 50.005 1.00 90.00 182 ASN A N 1
ATOM 1486 C CA . ASN A 1 182 ? -37.748 -10.980 51.440 1.00 90.00 182 ASN A CA 1
ATOM 1487 C C . ASN A 1 182 ? -38.908 -10.209 52.099 1.00 90.00 182 ASN A C 1
ATOM 1489 O O . ASN A 1 182 ? -39.325 -10.550 53.209 1.00 90.00 182 ASN A O 1
ATOM 1493 N N . ALA A 1 183 ? -39.491 -9.223 51.407 1.00 90.44 183 ALA A N 1
ATOM 1494 C CA . ALA A 1 183 ? -40.653 -8.480 51.897 1.00 90.44 183 ALA A CA 1
ATOM 1495 C C . ALA A 1 183 ? -41.919 -9.354 52.029 1.00 90.44 183 ALA A C 1
ATOM 1497 O O . ALA A 1 183 ? -42.699 -9.175 52.969 1.00 90.44 183 ALA A O 1
ATOM 1498 N N . PHE A 1 184 ? -42.123 -10.323 51.128 1.00 79.81 184 PHE A N 1
ATOM 1499 C CA . PHE A 1 184 ? -43.263 -11.247 51.190 1.00 79.81 184 PHE A CA 1
ATOM 1500 C C . PHE A 1 184 ? -43.132 -12.298 52.305 1.00 79.81 184 PHE A C 1
ATOM 1502 O O . PHE A 1 184 ? -44.132 -12.640 52.944 1.00 79.81 184 PHE A O 1
ATOM 1509 N N . VAL A 1 185 ? -41.922 -12.792 52.589 1.00 78.38 185 VAL A N 1
ATOM 1510 C CA . VAL A 1 185 ? -41.695 -13.826 53.621 1.00 78.38 185 VAL A CA 1
ATOM 1511 C C . VAL A 1 185 ? -41.908 -13.282 55.044 1.00 78.38 185 VAL A C 1
ATOM 1513 O O . VAL A 1 185 ? -42.470 -13.983 55.889 1.00 78.38 185 VAL A O 1
ATOM 1516 N N . GLY A 1 186 ? -41.582 -12.011 55.309 1.00 63.38 186 GLY A N 1
ATOM 1517 C CA . GLY A 1 186 ? -41.739 -11.390 56.634 1.00 63.38 186 GLY A CA 1
ATOM 1518 C C . GLY A 1 186 ? -43.183 -11.285 57.157 1.00 63.38 186 GLY A C 1
ATOM 1519 O O . GLY A 1 186 ? -43.391 -11.196 58.366 1.00 63.38 186 GLY A O 1
ATOM 1520 N N . LYS A 1 187 ? -44.205 -11.349 56.289 1.00 60.62 187 LYS A N 1
ATOM 1521 C CA . LYS A 1 187 ? -45.623 -11.197 56.686 1.00 60.62 187 LYS A CA 1
ATOM 1522 C C . LYS A 1 187 ? -46.348 -12.513 57.005 1.00 60.62 187 LYS A C 1
ATOM 1524 O O . LYS A 1 187 ? -47.446 -12.474 57.560 1.00 60.62 187 LYS A O 1
ATOM 1529 N N . LYS A 1 188 ? -45.768 -13.686 56.713 1.00 58.16 188 LYS A N 1
ATOM 1530 C CA . LYS A 1 188 ? -46.462 -14.985 56.880 1.00 58.16 188 LYS A CA 1
ATOM 1531 C C . LYS A 1 188 ? -46.353 -15.628 58.272 1.00 58.16 188 LYS A C 1
ATOM 1533 O O . LYS A 1 188 ? -47.056 -16.600 58.528 1.00 58.16 188 LYS A O 1
ATOM 1538 N N . LYS A 1 189 ? -45.588 -15.074 59.224 1.00 57.16 189 LYS A N 1
ATOM 1539 C CA . LYS A 1 189 ? -45.405 -15.688 60.563 1.00 57.16 189 LYS A CA 1
ATOM 1540 C C . LYS A 1 189 ? -46.571 -15.491 61.558 1.00 57.16 189 LYS A C 1
ATOM 1542 O O . LYS A 1 189 ? -46.432 -15.865 62.716 1.00 57.16 189 LYS A O 1
ATOM 1547 N N . LYS A 1 190 ? -47.728 -14.949 61.139 1.00 55.50 190 LYS A N 1
ATOM 1548 C CA . LYS A 1 190 ? -48.903 -14.752 62.024 1.00 55.50 190 LYS A CA 1
ATOM 1549 C C . LYS A 1 190 ? -50.225 -15.364 61.536 1.00 55.50 190 LYS A C 1
ATOM 1551 O O . LYS A 1 190 ? -51.257 -15.122 62.152 1.00 55.50 190 LYS A O 1
ATOM 1556 N N . ARG A 1 191 ? -50.233 -16.184 60.477 1.00 52.78 191 ARG A N 1
ATOM 1557 C CA . ARG A 1 191 ? -51.445 -16.911 60.053 1.00 52.78 191 ARG A CA 1
ATOM 1558 C C . ARG A 1 191 ? -51.167 -18.397 59.855 1.00 52.78 191 ARG A C 1
ATOM 1560 O O . ARG A 1 191 ? -50.635 -18.831 58.841 1.00 52.78 191 ARG A O 1
ATOM 1567 N N . LYS A 1 192 ? -51.520 -19.140 60.902 1.00 49.38 192 LYS A N 1
ATOM 1568 C CA . LYS A 1 192 ? -51.666 -20.592 60.957 1.00 49.38 192 LYS A CA 1
ATOM 1569 C C . LYS A 1 192 ? -52.661 -21.038 59.871 1.00 49.38 192 LYS A C 1
ATOM 1571 O O . LYS A 1 192 ? -53.720 -20.438 59.757 1.00 49.38 192 LYS A O 1
ATOM 1576 N N . ALA A 1 193 ? -52.263 -22.065 59.119 1.00 52.34 193 ALA A N 1
ATOM 1577 C CA . ALA A 1 193 ? -53.070 -23.008 58.340 1.00 52.34 193 ALA A CA 1
ATOM 1578 C C . ALA A 1 193 ? -54.250 -22.467 57.503 1.00 52.34 193 ALA A C 1
ATOM 1580 O O . ALA A 1 193 ? -55.345 -22.301 58.015 1.00 52.34 193 ALA A O 1
ATOM 1581 N N . THR A 1 194 ? -54.055 -22.383 56.185 1.00 51.66 194 THR A N 1
ATOM 1582 C CA . THR A 1 194 ? -55.034 -22.868 55.189 1.00 51.66 194 THR A CA 1
ATOM 1583 C C . THR A 1 194 ? -54.276 -23.168 53.902 1.00 51.66 194 THR A C 1
ATOM 1585 O O . THR A 1 194 ? -53.664 -22.280 53.307 1.00 51.66 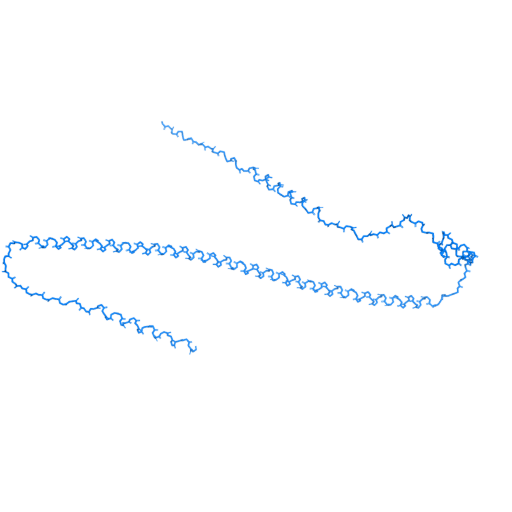194 THR A O 1
ATOM 1588 N N . ALA A 1 195 ? -54.261 -24.445 53.532 1.00 54.88 195 ALA A N 1
ATOM 1589 C CA . ALA A 1 195 ? -53.686 -24.955 52.302 1.00 54.88 195 ALA A CA 1
ATOM 1590 C C . ALA A 1 195 ? -54.522 -24.492 51.104 1.00 54.88 195 ALA A C 1
ATOM 1592 O O . ALA A 1 195 ? -55.725 -24.731 51.081 1.00 54.88 195 ALA A O 1
ATOM 1593 N N . ILE A 1 196 ? -53.882 -23.878 50.109 1.00 51.22 196 ILE A N 1
ATOM 1594 C CA . ILE A 1 196 ? -54.385 -23.859 48.734 1.00 51.22 196 ILE A CA 1
ATOM 1595 C C . ILE A 1 196 ? -53.200 -24.178 47.829 1.00 51.22 196 ILE A C 1
ATOM 1597 O O . ILE A 1 196 ? -52.224 -23.434 47.738 1.00 51.22 196 ILE A O 1
ATOM 1601 N N . VAL A 1 197 ? -53.308 -25.357 47.227 1.00 57.19 197 VAL A N 1
ATOM 1602 C CA . VAL A 1 197 ? -52.542 -25.842 46.087 1.00 57.19 197 VAL A CA 1
ATOM 1603 C C . VAL A 1 197 ? -52.801 -24.895 44.921 1.00 57.19 197 VAL A C 1
ATOM 1605 O O . VAL A 1 197 ? -53.950 -24.627 44.584 1.00 57.19 197 VAL A O 1
ATOM 1608 N N . SER A 1 198 ? -51.752 -24.388 44.284 1.00 47.47 198 SER A N 1
ATOM 1609 C CA . SER A 1 198 ? -51.855 -23.864 42.921 1.00 47.47 198 SER A CA 1
ATOM 1610 C C . SER A 1 198 ? -50.549 -24.146 42.198 1.00 47.47 198 SER A C 1
ATOM 1612 O O . SER A 1 198 ? -49.574 -23.404 42.280 1.00 47.47 198 SER A O 1
ATOM 1614 N N . SER A 1 199 ? -50.559 -25.298 41.538 1.00 49.62 199 SER A N 1
ATOM 1615 C CA . SER A 1 199 ? -49.725 -25.646 40.399 1.00 49.62 199 SER A CA 1
ATOM 1616 C C . SER A 1 199 ? -49.923 -24.622 39.280 1.00 49.62 199 SER A C 1
ATOM 1618 O O . SER A 1 199 ? -51.053 -24.412 38.843 1.00 49.62 199 SER A O 1
ATOM 1620 N N . SER A 1 200 ? -48.847 -24.019 38.779 1.00 41.81 200 SER A N 1
ATOM 1621 C CA . SER A 1 200 ? -48.877 -23.303 37.501 1.00 41.81 200 SER A CA 1
ATOM 1622 C C . SER A 1 200 ? -47.639 -23.695 36.701 1.00 41.81 200 SER A C 1
ATOM 1624 O O . SER A 1 200 ? -46.535 -23.205 36.933 1.00 41.81 200 SER A O 1
ATOM 1626 N N . SER A 1 201 ? -47.887 -24.663 35.826 1.00 47.59 201 SER A N 1
ATOM 1627 C CA . SER A 1 201 ? -47.053 -25.178 34.748 1.00 47.59 201 SER A CA 1
ATOM 1628 C C . SER A 1 201 ? -46.785 -24.069 33.725 1.00 47.59 201 SER A C 1
ATOM 1630 O O . SER A 1 201 ? -47.731 -23.595 33.102 1.00 47.59 201 SER A O 1
ATOM 1632 N N . MET A 1 202 ? -45.532 -23.635 33.567 1.00 42.22 202 MET A N 1
ATOM 1633 C CA . MET A 1 202 ? -45.091 -22.714 32.502 1.00 42.22 202 MET A CA 1
ATOM 1634 C C . MET A 1 202 ? -43.656 -23.034 32.053 1.00 42.22 202 MET A C 1
ATOM 1636 O O . MET A 1 202 ? -42.813 -22.153 31.908 1.00 42.22 202 MET A O 1
ATOM 1640 N N . GLU A 1 203 ? -43.368 -24.312 31.835 1.00 50.03 203 GLU A N 1
ATOM 1641 C CA . GLU A 1 203 ? -42.174 -24.741 31.108 1.00 50.03 203 GLU A CA 1
ATOM 1642 C C . GLU A 1 203 ? -42.667 -25.435 29.842 1.00 50.03 203 GLU A C 1
ATOM 1644 O O . GLU A 1 203 ? -43.177 -26.533 29.985 1.00 50.03 203 GLU A O 1
ATOM 1649 N N . ASP A 1 204 ? -42.643 -24.772 28.669 1.00 49.41 204 ASP A N 1
ATOM 1650 C CA . ASP A 1 204 ? -42.624 -25.431 27.335 1.00 49.41 204 ASP A CA 1
ATOM 1651 C C . ASP A 1 204 ? -42.663 -24.476 26.105 1.00 49.41 204 ASP A C 1
ATOM 1653 O O . ASP A 1 204 ? -43.200 -24.823 25.063 1.00 49.41 204 ASP A O 1
ATOM 1657 N N . GLU A 1 205 ? -42.049 -23.282 26.138 1.00 51.03 205 GLU A N 1
ATOM 1658 C CA . GLU A 1 205 ? -41.991 -22.396 24.937 1.00 51.03 205 GLU A CA 1
ATOM 1659 C C . GLU A 1 205 ? -40.566 -22.184 24.373 1.00 51.03 205 GLU A C 1
ATOM 1661 O O . GLU A 1 205 ? -40.388 -21.688 23.264 1.00 51.03 205 GLU A O 1
ATOM 1666 N N . ALA A 1 206 ? -39.505 -22.616 25.069 1.00 52.03 206 ALA A N 1
ATOM 1667 C CA . ALA A 1 206 ? -38.119 -22.404 24.611 1.00 52.03 206 ALA A CA 1
ATOM 1668 C C . ALA A 1 206 ? -37.603 -23.472 23.616 1.00 52.03 206 ALA A C 1
ATOM 1670 O O . ALA A 1 206 ? -36.530 -23.321 23.021 1.00 52.03 206 ALA A O 1
ATOM 1671 N N . SER A 1 207 ? -38.350 -24.564 23.431 1.00 54.22 207 SER A N 1
ATOM 1672 C CA . SER A 1 207 ? -37.930 -25.722 22.627 1.00 54.22 207 SER A CA 1
ATOM 1673 C C . SER A 1 207 ? -38.357 -25.634 21.155 1.00 54.22 207 SER A C 1
ATOM 1675 O O . SER A 1 207 ? -37.749 -26.288 20.302 1.00 54.22 207 SER A O 1
ATOM 1677 N N . GLU A 1 208 ? -39.361 -24.814 20.824 1.00 54.62 208 GLU A N 1
ATOM 1678 C CA . GLU A 1 208 ? -39.915 -24.735 19.465 1.00 54.62 208 GLU A CA 1
ATOM 1679 C C . GLU A 1 208 ? -39.189 -23.712 18.565 1.00 54.62 208 GLU A C 1
ATOM 1681 O O . GLU A 1 208 ? -39.076 -23.909 17.351 1.00 54.62 208 GLU A O 1
ATOM 1686 N N . GLU A 1 209 ? -38.552 -22.687 19.140 1.00 51.72 209 GLU A N 1
ATOM 1687 C CA . GLU A 1 209 ? -37.834 -21.657 18.372 1.00 51.72 209 GLU A CA 1
ATOM 1688 C C . GLU A 1 209 ? -36.540 -22.184 17.710 1.00 51.72 209 GLU A C 1
ATOM 1690 O O . GLU A 1 209 ? -36.188 -21.785 16.596 1.00 51.72 209 GLU A O 1
ATOM 1695 N N . ARG A 1 210 ? -35.882 -23.198 18.300 1.00 53.56 210 ARG A N 1
ATOM 1696 C CA . ARG A 1 210 ? -34.715 -23.866 17.677 1.00 53.56 210 ARG A CA 1
ATOM 1697 C C . ARG A 1 210 ? -35.063 -24.683 16.431 1.00 53.56 210 ARG A C 1
ATOM 1699 O O . ARG A 1 210 ? -34.164 -24.973 15.641 1.00 53.56 210 ARG A O 1
ATOM 1706 N N . ARG A 1 211 ? -36.333 -25.054 16.218 1.00 56.59 211 ARG A N 1
ATOM 1707 C CA . ARG A 1 211 ? -36.752 -25.798 15.014 1.00 56.59 211 ARG A CA 1
ATOM 1708 C C . ARG A 1 211 ? -37.072 -24.889 13.823 1.00 56.59 211 ARG A C 1
ATOM 1710 O O . ARG A 1 211 ? -36.992 -25.364 12.694 1.00 56.59 211 ARG A O 1
ATOM 1717 N N . ARG A 1 212 ? -37.335 -23.591 14.028 1.00 54.72 212 ARG A N 1
ATOM 1718 C CA . ARG A 1 212 ? -37.652 -22.646 12.933 1.00 54.72 212 ARG A CA 1
ATOM 1719 C C . ARG A 1 212 ? -36.435 -22.084 12.192 1.00 54.72 212 ARG A C 1
ATOM 1721 O O . ARG A 1 212 ? -36.557 -21.730 11.026 1.00 54.72 212 ARG A O 1
ATOM 1728 N N . LEU A 1 213 ? -35.252 -22.049 12.807 1.00 51.81 213 LEU A N 1
ATOM 1729 C CA . LEU A 1 213 ? -34.046 -21.520 12.145 1.00 51.81 213 LEU A CA 1
ATOM 1730 C C . LEU A 1 213 ? -33.370 -22.522 11.195 1.00 51.81 213 LEU A C 1
ATOM 1732 O O . LEU A 1 213 ? -32.656 -22.115 10.284 1.00 51.81 213 LEU A O 1
ATOM 1736 N N . LYS A 1 214 ? -33.630 -23.828 11.345 1.00 54.72 214 LYS A N 1
ATOM 1737 C CA . LYS A 1 214 ? -32.937 -24.868 10.563 1.00 54.72 214 LYS A CA 1
ATOM 1738 C C . LYS A 1 214 ? -33.534 -25.116 9.171 1.00 54.72 214 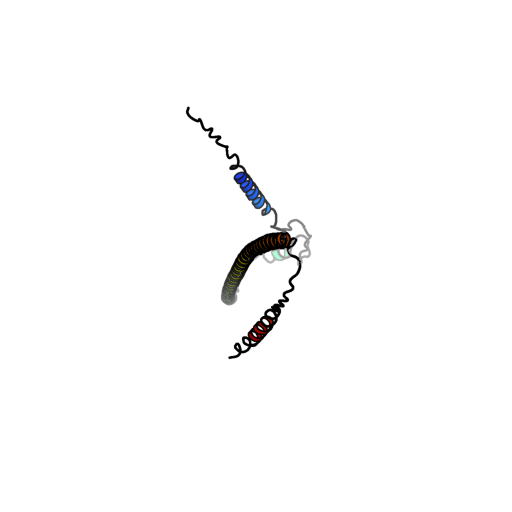LYS A C 1
ATOM 1740 O O . LYS A 1 214 ? -32.916 -25.796 8.357 1.00 54.72 214 LYS A O 1
ATOM 1745 N N . THR A 1 215 ? -34.712 -24.566 8.873 1.00 49.06 215 THR A N 1
ATOM 1746 C CA . THR A 1 215 ? -35.350 -24.675 7.550 1.00 49.06 215 THR A CA 1
ATOM 1747 C C . THR A 1 215 ? -35.055 -23.492 6.627 1.00 49.06 215 THR A C 1
ATOM 1749 O O . THR A 1 215 ? -35.299 -23.614 5.430 1.00 49.06 215 THR A O 1
ATOM 1752 N N . ARG A 1 216 ? -34.464 -22.390 7.118 1.00 53.62 216 ARG A N 1
ATOM 1753 C CA . ARG A 1 216 ? -34.097 -21.245 6.262 1.00 53.62 216 ARG A CA 1
ATOM 1754 C C . ARG A 1 216 ? -32.745 -21.411 5.559 1.00 53.62 216 ARG A C 1
ATOM 1756 O O . ARG A 1 216 ? -32.582 -20.916 4.455 1.00 53.62 216 ARG A O 1
ATOM 1763 N N . GLU A 1 217 ? -31.826 -22.202 6.116 1.00 55.03 217 GLU A N 1
ATOM 1764 C CA . GLU A 1 217 ? -30.511 -22.467 5.498 1.00 55.03 217 GLU A CA 1
ATOM 1765 C C . GLU A 1 217 ? -30.544 -23.455 4.317 1.00 55.03 217 GLU A C 1
ATOM 1767 O O . GLU A 1 217 ? -29.561 -23.577 3.593 1.00 55.03 217 GLU A O 1
ATOM 1772 N N . ARG A 1 218 ? -31.657 -24.165 4.078 1.00 55.09 218 ARG A N 1
ATOM 1773 C CA . ARG A 1 218 ? -31.776 -25.091 2.931 1.00 55.09 218 ARG A CA 1
ATOM 1774 C C . ARG A 1 218 ? -32.455 -24.484 1.698 1.00 55.09 218 ARG A C 1
ATOM 1776 O O . ARG A 1 218 ? -32.464 -25.133 0.658 1.00 55.09 218 ARG A O 1
ATOM 1783 N N . GLY A 1 219 ? -33.014 -23.275 1.797 1.00 53.81 219 GLY A N 1
ATOM 1784 C CA . GLY A 1 219 ? -33.795 -22.653 0.719 1.00 53.81 219 GLY A CA 1
ATOM 1785 C C . GLY A 1 219 ? -33.010 -21.741 -0.229 1.00 53.81 219 GLY A C 1
ATOM 1786 O O . GLY A 1 219 ? -33.456 -21.514 -1.346 1.00 53.81 219 GLY A O 1
ATOM 1787 N N . GLU A 1 220 ? -31.844 -21.234 0.174 1.00 56.94 220 GLU A N 1
ATOM 1788 C CA . GLU A 1 220 ? -31.141 -20.184 -0.590 1.00 56.94 220 GLU A CA 1
ATOM 1789 C C . GLU A 1 220 ? -30.032 -20.721 -1.512 1.00 56.94 220 GLU A C 1
ATOM 1791 O O . GLU A 1 220 ? -29.467 -19.971 -2.300 1.00 56.94 220 GLU A O 1
ATOM 1796 N N . ASN A 1 221 ? -29.762 -22.031 -1.493 1.00 53.84 221 ASN A N 1
ATOM 1797 C CA . ASN A 1 221 ? -28.673 -22.638 -2.272 1.00 53.84 221 ASN A CA 1
ATOM 1798 C C . ASN A 1 221 ? -29.107 -23.250 -3.622 1.00 53.84 221 ASN A C 1
ATOM 1800 O O . ASN A 1 221 ? -28.325 -23.954 -4.254 1.00 53.84 221 ASN A O 1
ATOM 1804 N N . LEU A 1 222 ? -30.345 -23.003 -4.069 1.00 57.44 222 LEU A N 1
ATOM 1805 C CA . LEU A 1 222 ? -30.887 -23.525 -5.338 1.00 57.44 222 LEU A CA 1
ATOM 1806 C C . LEU A 1 222 ? -31.049 -22.465 -6.444 1.00 57.44 222 LEU A C 1
ATOM 1808 O O . LEU A 1 222 ? -31.537 -22.793 -7.520 1.00 57.44 222 LEU A O 1
ATOM 1812 N N . LEU A 1 223 ? -30.627 -21.215 -6.220 1.00 55.62 223 LEU A N 1
ATOM 1813 C CA . LEU A 1 223 ? -30.841 -20.102 -7.164 1.00 55.62 223 LEU A CA 1
ATOM 1814 C C . LEU A 1 223 ? -29.579 -19.614 -7.906 1.00 55.62 223 LEU A C 1
ATOM 1816 O O . LEU A 1 223 ? -29.626 -18.566 -8.536 1.00 55.62 223 LEU A O 1
ATOM 1820 N N . VAL A 1 224 ? -28.464 -20.358 -7.885 1.00 56.22 224 VAL A N 1
ATOM 1821 C CA . VAL A 1 224 ? -27.192 -19.944 -8.538 1.00 56.22 224 VAL A CA 1
ATOM 1822 C C . VAL A 1 224 ? -26.791 -20.864 -9.704 1.00 56.22 224 VAL A C 1
ATOM 1824 O O . VAL A 1 224 ? -25.613 -21.087 -9.954 1.00 56.22 224 VAL A O 1
ATOM 1827 N N . TRP A 1 225 ? -27.764 -21.441 -10.412 1.00 54.28 225 TRP A N 1
ATOM 1828 C CA . TRP 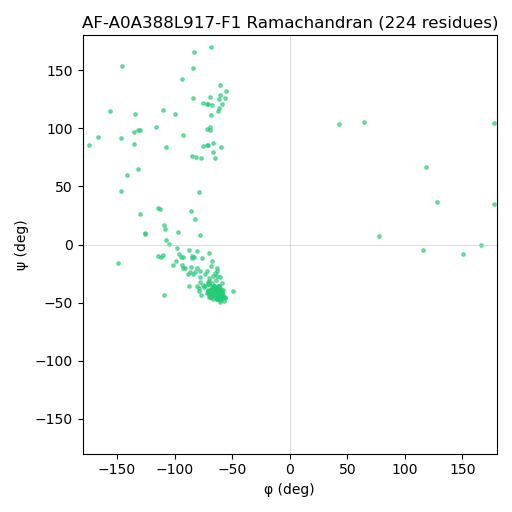A 1 225 ? -27.519 -22.266 -11.606 1.00 54.28 225 TRP A CA 1
ATOM 1829 C C . TRP A 1 225 ? -28.588 -22.024 -12.679 1.00 54.28 225 TRP A C 1
ATOM 1831 O O . TRP A 1 225 ? -29.305 -22.952 -13.031 1.00 54.28 225 TRP A O 1
ATOM 1841 N N . TRP A 1 226 ? -28.719 -20.788 -13.166 1.00 54.34 226 TRP A N 1
ATOM 1842 C CA . TRP A 1 226 ? -29.373 -20.453 -14.439 1.00 54.34 226 TRP A CA 1
ATOM 1843 C C . TRP A 1 226 ? -28.657 -19.266 -15.078 1.00 54.34 226 TRP A C 1
ATOM 1845 O O . TRP A 1 226 ? -28.283 -18.342 -14.320 1.00 54.34 226 TRP A O 1
#

Secondary structure (DSSP, 8-state):
--------------SSSHHHHHHHHHHHHHHHHTTS----TT-----------PBPTTT--BSS-GGG-HHHHTTS--------TTHHHHHHHHHHHHHHHHHHHHHHHHHHHHHHHHHHHHHHHHHHHHHHHHHHHHHHHHHHHHHHHHHHHHHHHHHHHHHHHHHHHHHHHHHHHHHHHHHHHTTGGG--------------STTTHHHHSTTTTTSSTTSS--

Organism: Chara braunii (NCBI:txid69332)

Mean predicted aligned error: 20.99 Å

Radius of gyration: 53.59 Å; Cα contacts (8 Å, |Δi|>4): 29; chains: 1; bounding box: 129×72×129 Å

InterPro domains:
  IPR001878 Zinc finger, CCHC-type [PF00098] (54-70)
  IPR001878 Zinc finger, CCHC-type [PS50158] (55-71)
  IPR001878 Zinc finger, CCHC-type [SM00343] (55-71)
  IPR036875 Zinc finger, CCHC-type superfamily [SSF57756] (39-76)

Foldseek 3Di:
DDDPDDPPPDDPPPPPVVVVVVVVVVVVVVVVPVPDDDPPPPDDDPPPDDLPQDQAPPPRHTDDYVVPDVVVVVVVPDDDDDDDPPVVVVVVVVVVVVVVVVVVVVVVVVVVVVVVVVVVVVVVVVVVVVVVVVVVVVVVVVVVVVVVVVVVVVVVVVVVVVVVVVVVVVVVVVVVVVVVVVVVVVPPPPDDDDDDDDDDDDPDDPPVVVVVVVVVVVPPPPPPDD

pLDDT: mean 71.29, std 20.32, range [40.97, 98.75]

Solvent-accessible surface area (backbone atoms only — not comparable to full-atom values): 14496 Å² total; per-residue (Å²): 140,80,87,82,76,81,81,80,78,76,78,81,87,77,78,72,60,69,68,54,52,55,58,53,50,62,54,52,59,64,64,59,61,82,78,67,85,81,84,78,86,81,75,85,74,90,83,80,81,79,88,66,77,41,56,14,86,78,83,65,50,70,75,39,51,59,93,67,31,67,80,55,50,71,73,70,73,74,80,88,80,94,81,68,95,71,64,59,62,60,50,51,53,50,49,52,53,50,50,58,58,51,50,58,56,49,54,54,50,49,53,52,50,52,52,49,52,53,52,52,52,52,50,51,54,50,50,53,52,49,51,54,52,52,52,52,52,50,55,51,50,52,56,49,50,56,49,50,55,52,50,49,51,52,52,51,53,52,52,50,51,54,51,50,52,52,49,54,53,48,53,49,51,50,54,50,52,52,52,50,53,55,61,60,59,73,69,55,87,80,65,83,86,82,91,75,91,76,90,79,91,84,85,86,72,81,73,60,63,71,63,64,63,68,63,61,77,73,67,74,81,77,79,88,81,127

Sequence (226 aa):
MYNRRSDYRGYETGGWDERRDRAREDRRDRRGDERMGWSDDEQGGRNHGGVRQIKCYECGEFGHYKSECPRLQGRIGGGGGGSGVTLSRELEESLSSVEKRGGVTVDQKKEEEDARRGVDEKKRKEDEAKVAKEEAAKAEYEKKQWKADKEEKRQRELKKLLIEQRQEYQEHLDKLATKMKNAFVGKKKKRKATAIVSSSSMEDEASEERRRLKTRERGENLLVWW